Protein AF-A0A852S112-F1 (afdb_monomer)

Nearest PDB structures (foldseek):
  8h1i-assembly1_A  TM=7.915E-01  e=2.381E-06  Staphylococcus phage GRCS
  5xfs-assembly1_B  TM=8.251E-01  e=2.420E-01  Mycobacterium tuberculosis H37Rv
  2f1m-assembly2_C  TM=6.845E-01  e=1.937E+00  Escherichia coli
  2f1m-assembly1_B  TM=4.920E-01  e=1.528E+00  Escherichia coli
  6lg2-assembly1_A  TM=3.348E-01  e=7.600E+00  Corynebacterium glutamicum ATCC 13032

Secondary structure (DSSP, 8-state):
--------HHHHHHHHHHHHHHHHHHHHHHHHHHHHHHHGGGT--SHHHHHHHHHIIIIIHHHHHHHHHHHHHHHHHHHHHHHHHHHHHHTSS-------------------------------------S---HHHHHHHHHHHHHTTS---SSSSSSB-HHHHHHHHIIIII-PPPPP--SSSSTTHHHHTTTTSSHHHHEEEEETTSS---TT-EEEE--TTT-EEEEEEEEETTEEEEEESS-STT--TTS-BPPPEEEEEETTT---EEEEEEEPPP-

Solvent-accessible surface area (backbone atoms only — not comparable to full-atom values): 16433 Å² total; per-residue (Å²): 133,88,76,81,90,70,83,60,38,68,63,35,34,52,50,10,52,53,31,34,53,52,19,52,52,47,50,53,51,51,52,51,51,51,52,54,60,57,59,42,63,84,80,43,82,59,67,69,49,51,52,54,50,47,45,41,67,73,50,50,48,55,52,53,49,49,56,25,53,50,38,29,9,50,8,46,32,31,37,50,57,19,51,52,55,50,54,62,69,65,58,80,75,75,85,90,81,90,83,83,85,88,83,92,81,90,83,87,89,89,88,83,90,85,90,88,80,86,90,89,86,85,88,87,88,88,81,88,85,89,73,88,75,45,73,58,41,53,45,37,47,51,50,46,67,71,41,54,73,33,78,46,55,66,82,43,41,69,32,11,34,22,54,21,55,52,52,44,44,34,43,77,67,68,67,44,77,86,65,46,36,83,86,64,68,22,41,30,22,56,67,74,39,24,92,76,30,59,38,59,80,49,29,47,81,41,51,62,85,77,62,82,85,48,54,48,18,34,42,29,24,54,56,73,86,33,31,37,37,30,38,23,62,40,68,55,99,63,28,37,28,23,43,30,20,43,83,51,95,74,52,43,102,83,45,66,42,40,46,26,40,78,45,78,46,48,68,88,73,72,75,51,58,56,25,34,39,32,65,52,82,80,129

Radius of gyration: 24.62 Å; Cα contacts (8 Å, |Δi|>4): 398; chains: 1; bounding box: 61×61×65 Å

Sequence (283 aa):
MNQFVGMDPAIVQQIGTRLKQRAAHLREITAAVESAVHSLQGNWDGQDATDFQAWWTHQHRPALTAVTEQIEGLGQSALNNAQEQLAVSGGAGAGPGAGAAPGHGGVTPVATGGPGAAPQGPGGGGAPSGAPQTDLDRKTAAFAATWNGKYLDYDKAYGNQCYDVFSQYNHDVVGGPGIHAATTGGAKDIYNDYGTNGAAAHYQRIAAGDGPPRVGDVVVWGNGTYGHVGVVTAVTDGGFTALEQNTDGRASSTSTGAVTHQVTHTYGEQRGILGYLRPKSTV

Organism: NCBI:txid349522

InterPro domains:
  IPR007921 CHAP domain [PF05257] (156-246)
  IPR007921 CHAP domain [PS50911] (137-278)
  IPR010310 Type VII secretion system ESAT-6-like [PF06013] (7-83)
  IPR036689 ESAT-6-like superfamily [SSF140453] (7-86)
  IPR038765 Papain-like cysteine peptidase superfamily [SSF54001] (157-255)

Structure (mmCIF, N/CA/C/O backbone):
data_AF-A0A852S112-F1
#
_entry.id   AF-A0A852S112-F1
#
loop_
_atom_site.group_PDB
_atom_site.id
_atom_site.type_symbol
_atom_site.label_atom_id
_atom_site.label_alt_id
_atom_site.label_comp_id
_atom_site.label_asym_id
_atom_site.label_entity_id
_atom_site.label_seq_id
_atom_site.pdbx_PDB_ins_code
_atom_site.Cartn_x
_atom_site.Cartn_y
_atom_site.Cartn_z
_atom_site.occupancy
_atom_site.B_iso_or_equiv
_atom_site.auth_seq_id
_atom_site.auth_comp_id
_atom_site.auth_asym_id
_atom_site.auth_atom_id
_atom_site.pdbx_PDB_model_num
ATOM 1 N N . MET A 1 1 ? 16.245 23.055 -31.392 1.00 38.12 1 MET A N 1
ATOM 2 C CA . MET A 1 1 ? 16.835 22.910 -30.045 1.00 38.12 1 MET A CA 1
ATOM 3 C C . MET A 1 1 ? 15.832 22.132 -29.216 1.00 38.12 1 MET A C 1
ATOM 5 O O . MET A 1 1 ? 14.798 22.688 -28.874 1.00 38.12 1 MET A O 1
ATOM 9 N N . ASN A 1 2 ? 16.060 20.830 -29.029 1.00 39.28 2 ASN A N 1
ATOM 10 C CA . ASN A 1 2 ? 15.138 19.960 -28.300 1.00 39.28 2 ASN A CA 1
ATOM 11 C C . ASN A 1 2 ? 15.192 20.301 -26.810 1.00 39.28 2 ASN A C 1
ATOM 13 O O . ASN A 1 2 ? 16.183 20.021 -26.141 1.00 39.28 2 ASN A O 1
ATOM 17 N N . GLN A 1 3 ? 14.126 20.921 -26.316 1.00 37.88 3 GLN A N 1
ATOM 18 C CA . GLN A 1 3 ? 13.875 21.095 -24.895 1.00 37.88 3 GLN A CA 1
ATOM 19 C C . GLN A 1 3 ? 13.545 19.705 -24.332 1.00 37.88 3 GLN A C 1
ATOM 21 O O . GLN A 1 3 ? 12.523 19.122 -24.692 1.00 37.88 3 GLN A O 1
ATOM 26 N N . PHE A 1 4 ? 14.436 19.127 -23.526 1.00 41.12 4 PHE A N 1
ATOM 27 C CA . PHE A 1 4 ? 14.110 17.914 -22.780 1.00 41.12 4 PHE A CA 1
ATOM 28 C C . PHE A 1 4 ? 12.952 18.247 -21.830 1.00 41.12 4 PHE A C 1
ATOM 30 O O . PHE A 1 4 ? 13.097 19.071 -20.930 1.00 41.12 4 PHE A O 1
ATOM 37 N N . VAL A 1 5 ? 11.785 17.652 -22.080 1.00 51.88 5 VAL A N 1
ATOM 38 C CA . VAL A 1 5 ? 10.621 17.729 -21.194 1.00 51.88 5 VAL A CA 1
ATOM 39 C C . VAL A 1 5 ? 10.892 16.772 -20.034 1.00 51.88 5 VAL A C 1
ATOM 41 O O . VAL A 1 5 ? 10.714 15.565 -20.165 1.00 51.88 5 VAL A O 1
ATOM 44 N N . GLY A 1 6 ? 11.396 17.315 -18.930 1.00 61.84 6 GLY A N 1
ATOM 45 C CA . GLY A 1 6 ? 11.654 16.611 -17.675 1.00 61.84 6 GLY A CA 1
ATOM 46 C C . GLY A 1 6 ? 11.266 17.489 -16.485 1.00 61.84 6 GLY A C 1
ATOM 47 O O . GLY A 1 6 ? 11.062 18.694 -16.633 1.00 61.84 6 GLY A O 1
ATOM 48 N N . MET A 1 7 ? 11.125 16.881 -15.310 1.00 67.06 7 MET A N 1
ATOM 49 C CA . MET A 1 7 ? 10.876 17.597 -14.057 1.00 67.06 7 MET A CA 1
ATOM 50 C C . MET A 1 7 ? 12.185 18.237 -13.574 1.00 67.06 7 MET A C 1
ATOM 52 O O . MET A 1 7 ? 13.247 17.655 -13.752 1.00 67.06 7 MET A O 1
ATOM 56 N N . ASP A 1 8 ? 12.128 19.430 -12.974 1.00 76.25 8 ASP A N 1
ATOM 57 C CA . ASP A 1 8 ? 13.288 20.032 -12.302 1.00 76.25 8 ASP A CA 1
ATOM 58 C C . ASP A 1 8 ? 13.414 19.425 -10.891 1.00 76.25 8 ASP A C 1
ATOM 60 O O . ASP A 1 8 ? 12.582 19.735 -10.024 1.00 76.25 8 ASP A O 1
ATOM 64 N N . PRO A 1 9 ? 14.417 18.564 -10.626 1.00 72.50 9 PRO A N 1
ATOM 65 C CA . PRO A 1 9 ? 14.494 17.851 -9.357 1.00 72.50 9 PRO A CA 1
ATOM 66 C C . PRO A 1 9 ? 14.722 18.791 -8.172 1.00 72.50 9 PRO A C 1
ATOM 68 O O . PRO A 1 9 ? 14.207 18.541 -7.085 1.00 72.50 9 PRO A O 1
ATOM 71 N N . ALA A 1 10 ? 15.435 19.904 -8.369 1.00 74.62 10 ALA A N 1
ATOM 72 C CA . ALA A 1 10 ? 15.708 20.858 -7.301 1.00 74.62 10 ALA A CA 1
ATOM 73 C C . ALA A 1 10 ? 14.431 21.609 -6.893 1.00 74.62 10 ALA A C 1
ATOM 75 O O . ALA A 1 10 ? 14.134 21.738 -5.700 1.00 74.62 10 ALA A O 1
ATOM 76 N N . ILE A 1 11 ? 13.636 22.051 -7.874 1.00 76.75 11 ILE A N 1
ATOM 77 C CA . ILE A 1 11 ? 12.345 22.705 -7.614 1.00 76.75 11 ILE A CA 1
ATOM 78 C C . ILE A 1 11 ? 11.386 21.736 -6.915 1.00 76.75 11 ILE A C 1
ATOM 80 O O . ILE A 1 11 ? 10.735 22.109 -5.934 1.00 76.75 11 ILE A O 1
ATOM 84 N N . VAL A 1 12 ? 11.30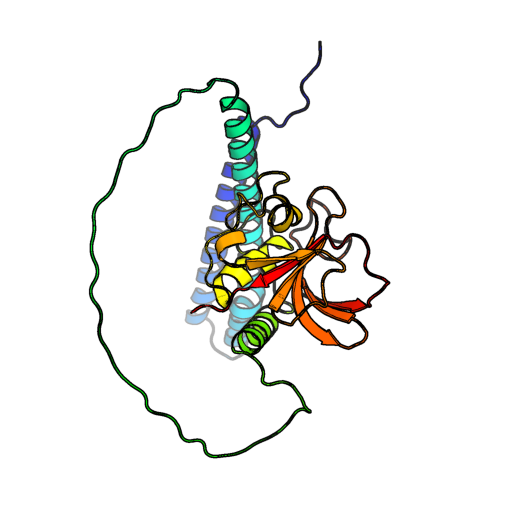7 20.488 -7.378 1.00 70.50 12 VAL A N 1
ATOM 85 C CA . VAL A 1 12 ? 10.395 19.498 -6.790 1.00 70.50 12 VAL A CA 1
ATOM 86 C C . VAL A 1 12 ? 10.838 19.073 -5.392 1.00 70.50 12 VAL A C 1
ATOM 88 O O . VAL A 1 12 ? 9.995 18.995 -4.495 1.00 70.50 12 VAL A O 1
ATOM 91 N N . GLN A 1 13 ? 12.142 18.950 -5.137 1.00 78.38 13 GLN A N 1
ATOM 92 C CA . GLN A 1 13 ? 12.662 18.711 -3.791 1.00 78.38 13 GLN A CA 1
ATOM 93 C C . GLN A 1 13 ? 12.300 19.858 -2.825 1.00 78.38 13 GLN A C 1
ATOM 95 O O . GLN A 1 13 ? 11.907 19.632 -1.673 1.00 78.38 13 GLN A O 1
ATOM 100 N N . GLN A 1 14 ? 12.365 21.109 -3.296 1.00 84.00 14 GLN A N 1
ATOM 101 C CA . GLN A 1 14 ? 11.963 22.275 -2.507 1.00 84.00 14 GLN A CA 1
ATOM 102 C C . GLN A 1 14 ? 10.451 22.293 -2.227 1.00 84.00 14 GLN A C 1
ATOM 104 O O . GLN A 1 14 ? 10.023 22.654 -1.127 1.00 84.00 14 GLN A O 1
ATOM 109 N N . ILE A 1 15 ? 9.619 21.921 -3.204 1.00 81.88 15 ILE A N 1
ATOM 110 C CA . ILE A 1 15 ? 8.167 21.782 -3.012 1.00 81.88 15 ILE A CA 1
ATOM 111 C C . ILE A 1 15 ? 7.872 20.690 -1.980 1.00 81.88 15 ILE A C 1
ATOM 113 O O . ILE A 1 15 ? 7.142 20.963 -1.026 1.00 81.88 15 ILE A O 1
ATOM 117 N N . GLY A 1 16 ? 8.495 19.514 -2.106 1.00 77.12 16 GLY A N 1
ATOM 118 C CA . GLY A 1 16 ? 8.338 18.411 -1.158 1.00 77.12 16 GLY A CA 1
ATOM 119 C C . GLY A 1 16 ? 8.688 18.815 0.274 1.00 77.12 16 GLY A C 1
ATOM 120 O O . GLY A 1 16 ? 7.899 18.617 1.197 1.00 77.12 16 GLY A O 1
ATOM 121 N N . THR A 1 17 ? 9.810 19.516 0.453 1.00 86.62 17 THR A N 1
ATOM 122 C CA . THR A 1 17 ? 10.223 20.043 1.765 1.00 86.62 17 THR A CA 1
ATOM 123 C C . THR A 1 17 ? 9.193 21.016 2.351 1.00 86.62 17 THR A C 1
ATOM 125 O O . THR A 1 17 ? 8.842 20.914 3.527 1.00 86.62 17 THR A O 1
ATOM 128 N N . ARG A 1 18 ? 8.653 21.938 1.540 1.00 93.06 18 ARG A N 1
ATOM 129 C CA . ARG A 1 18 ? 7.622 22.894 1.990 1.00 93.06 18 ARG A CA 1
ATOM 130 C C . ARG A 1 18 ? 6.315 22.207 2.382 1.00 93.06 18 ARG A C 1
ATOM 132 O O . ARG A 1 18 ? 5.661 22.650 3.323 1.00 93.06 18 ARG A O 1
ATOM 139 N N . LEU A 1 19 ? 5.927 21.142 1.685 1.00 77.38 19 LEU A N 1
ATOM 140 C CA . LEU A 1 19 ? 4.744 20.352 2.036 1.00 77.38 19 LEU A CA 1
ATOM 141 C C . LEU A 1 19 ? 4.931 19.649 3.384 1.00 77.38 19 LEU A C 1
ATOM 143 O O . LEU A 1 19 ? 4.072 19.783 4.255 1.00 77.38 19 LEU A O 1
ATOM 147 N N . LYS A 1 20 ? 6.091 19.022 3.621 1.00 83.25 20 LYS A N 1
ATOM 148 C CA . LYS A 1 20 ? 6.406 18.410 4.926 1.00 83.25 20 LYS A CA 1
ATOM 149 C C . LYS A 1 20 ? 6.422 19.434 6.066 1.00 83.25 20 LYS A C 1
ATOM 151 O O . LYS A 1 20 ? 5.916 19.150 7.148 1.00 83.25 20 LYS A O 1
ATOM 156 N N . GLN A 1 21 ? 6.926 20.646 5.823 1.00 92.56 21 GLN A N 1
ATOM 157 C CA . GLN A 1 21 ? 6.869 21.746 6.799 1.00 92.56 21 GLN A CA 1
ATOM 158 C C . GLN A 1 21 ? 5.426 22.162 7.124 1.00 92.56 21 GLN A C 1
ATOM 160 O O . GLN A 1 21 ? 5.092 22.381 8.286 1.00 92.56 21 GLN A O 1
ATOM 165 N N . ARG A 1 22 ? 4.541 22.230 6.121 1.00 93.81 22 ARG A N 1
ATOM 166 C CA . ARG A 1 22 ? 3.114 22.524 6.343 1.00 93.81 22 ARG A CA 1
ATOM 167 C C . ARG A 1 22 ? 2.411 21.410 7.115 1.00 93.81 22 ARG A C 1
ATOM 169 O O . ARG A 1 22 ? 1.618 21.719 7.997 1.00 93.81 22 ARG A O 1
ATOM 176 N N . ALA A 1 23 ? 2.726 20.146 6.832 1.00 80.62 23 ALA A N 1
ATOM 177 C CA . ALA A 1 23 ? 2.223 19.019 7.614 1.00 80.62 23 ALA A CA 1
ATOM 178 C C . ALA A 1 23 ? 2.674 19.109 9.082 1.00 80.62 23 ALA A C 1
ATOM 180 O O . ALA A 1 23 ? 1.859 18.948 9.985 1.00 80.62 23 ALA A O 1
ATOM 181 N N . ALA A 1 24 ? 3.939 19.455 9.342 1.00 86.44 24 ALA A N 1
ATOM 182 C CA . ALA A 1 24 ? 4.417 19.679 10.707 1.00 86.44 24 ALA A CA 1
ATOM 183 C C . ALA A 1 24 ? 3.618 20.780 11.431 1.00 86.44 24 ALA A C 1
ATOM 185 O O . ALA A 1 24 ? 3.158 20.556 12.548 1.00 86.44 24 AL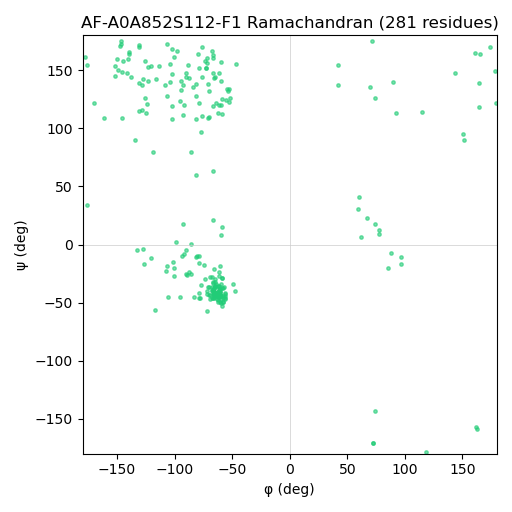A A O 1
ATOM 186 N N . HIS A 1 25 ? 3.348 21.904 10.763 1.00 95.44 25 HIS A N 1
ATOM 187 C CA . HIS A 1 25 ? 2.519 22.975 11.324 1.00 95.44 25 HIS A CA 1
ATOM 188 C C . HIS A 1 25 ? 1.070 22.527 11.611 1.00 95.44 25 HIS A C 1
ATOM 190 O O . HIS A 1 25 ? 0.485 22.918 12.617 1.00 95.44 25 HIS A O 1
ATOM 196 N N . LEU A 1 26 ? 0.482 21.654 10.785 1.00 90.38 26 LEU A N 1
ATOM 197 C CA . LEU A 1 26 ? -0.840 21.077 11.069 1.00 90.38 26 LEU A CA 1
ATOM 198 C C . LEU A 1 26 ? -0.837 20.156 12.299 1.00 90.38 26 LEU A C 1
ATOM 200 O O . LEU A 1 26 ? -1.825 20.139 13.039 1.00 90.38 26 LEU A O 1
ATOM 204 N N . ARG A 1 27 ? 0.266 19.444 12.577 1.00 92.25 27 ARG A N 1
ATOM 205 C CA . ARG A 1 27 ? 0.408 18.688 13.838 1.00 92.25 27 ARG A CA 1
ATOM 206 C C . ARG A 1 27 ? 0.428 19.615 15.042 1.00 92.25 27 ARG A C 1
ATOM 208 O O . ARG A 1 27 ? -0.237 19.323 16.031 1.00 92.25 27 ARG A O 1
ATOM 215 N N . GLU A 1 28 ? 1.150 20.728 14.947 1.00 94.56 28 GLU A N 1
ATOM 216 C CA . GLU A 1 28 ? 1.199 21.739 16.009 1.00 94.56 28 GLU A CA 1
ATOM 217 C C . GLU A 1 28 ? -0.192 22.327 16.276 1.00 94.56 28 GLU A C 1
ATOM 219 O O . GLU A 1 28 ? -0.614 22.401 17.429 1.00 94.56 28 GLU A O 1
ATOM 224 N N . ILE A 1 29 ? -0.949 22.650 15.222 1.00 97.50 29 ILE A N 1
ATOM 225 C CA . ILE A 1 29 ? -2.343 23.105 15.345 1.00 97.50 29 ILE A CA 1
ATOM 226 C C . ILE A 1 29 ? -3.216 22.026 15.996 1.00 97.50 29 ILE A C 1
ATOM 228 O O . ILE A 1 29 ? -3.984 22.330 16.907 1.00 97.50 29 ILE A O 1
ATOM 232 N N . THR A 1 30 ? -3.088 20.766 15.573 1.00 94.31 30 THR A N 1
ATOM 233 C CA . THR A 1 30 ? -3.859 19.648 16.144 1.00 94.31 30 THR A CA 1
ATOM 234 C C . THR A 1 30 ? -3.579 19.494 17.641 1.00 94.31 30 THR A C 1
ATOM 236 O O . THR A 1 30 ? -4.517 19.384 18.427 1.00 94.31 30 THR A O 1
ATOM 239 N N . ALA A 1 31 ? -2.309 19.569 18.049 1.00 93.69 31 ALA A N 1
ATOM 240 C CA . ALA A 1 31 ? -1.906 19.511 19.453 1.00 93.69 31 ALA A CA 1
ATOM 241 C C . ALA A 1 31 ? -2.403 20.725 20.260 1.00 93.69 31 ALA A C 1
ATOM 243 O O . ALA A 1 31 ? -2.812 20.582 21.413 1.00 93.69 31 ALA A O 1
ATOM 244 N N . ALA A 1 32 ? -2.414 21.920 19.662 1.00 97.12 32 ALA A N 1
ATOM 245 C CA . ALA A 1 32 ? -2.947 23.120 20.301 1.00 97.12 32 ALA A CA 1
ATOM 246 C C . ALA A 1 32 ? -4.460 23.010 20.553 1.00 97.12 32 ALA A C 1
ATOM 248 O O . ALA A 1 32 ? -4.925 23.343 21.644 1.00 97.12 32 ALA A O 1
ATOM 249 N N . VAL A 1 33 ? -5.221 22.497 19.581 1.00 95.38 33 VAL A N 1
ATOM 250 C CA . VAL A 1 33 ? -6.659 22.239 19.753 1.00 95.38 33 VAL A CA 1
ATOM 251 C C . VAL A 1 33 ? -6.889 21.156 20.804 1.00 95.38 33 VAL A C 1
ATOM 253 O O . VAL A 1 33 ? -7.745 21.330 21.666 1.00 95.38 33 VAL A O 1
ATOM 256 N N . GLU A 1 34 ? -6.095 20.083 20.798 1.00 94.50 34 GLU A N 1
ATOM 257 C CA . GLU A 1 34 ? -6.178 19.037 21.819 1.00 94.50 34 GLU A CA 1
ATOM 258 C C . GLU A 1 34 ? -5.966 19.608 23.225 1.00 94.50 34 GLU A C 1
ATOM 260 O O . GLU A 1 34 ? -6.763 19.336 24.119 1.00 94.50 34 GLU A O 1
ATOM 265 N N . SER A 1 35 ? -4.953 20.454 23.418 1.00 94.38 35 SER A N 1
ATOM 266 C CA . SER A 1 35 ? -4.708 21.140 24.692 1.00 94.38 35 SER A CA 1
ATOM 267 C C . SER A 1 35 ? -5.884 22.034 25.104 1.00 94.38 35 SER A C 1
ATOM 269 O O . SER A 1 35 ? -6.328 21.991 26.253 1.00 94.38 35 SER A O 1
ATOM 271 N N . ALA A 1 36 ? -6.454 22.792 24.160 1.00 94.19 36 ALA A N 1
ATOM 272 C CA . ALA A 1 36 ? -7.622 23.628 24.422 1.00 94.19 36 ALA A CA 1
ATOM 273 C C . ALA A 1 36 ? -8.841 22.793 24.857 1.00 94.19 36 ALA A C 1
ATOM 275 O O . ALA A 1 36 ? -9.482 23.135 25.851 1.00 94.19 36 ALA A O 1
ATOM 276 N N . VAL A 1 37 ? -9.121 21.673 24.178 1.00 92.50 37 VAL A N 1
ATOM 277 C CA . VAL A 1 37 ? -10.219 20.753 24.531 1.00 92.50 37 VAL A CA 1
ATOM 278 C C . VAL A 1 37 ? -10.008 20.161 25.926 1.00 92.50 37 VAL A C 1
ATOM 280 O O . VAL A 1 37 ? -10.942 20.150 26.724 1.00 92.50 37 VAL A O 1
ATOM 283 N N . HIS A 1 38 ? -8.786 19.737 26.261 1.00 88.75 38 HIS A N 1
ATOM 284 C CA . HIS A 1 38 ? -8.472 19.229 27.600 1.00 88.75 38 HIS A CA 1
ATOM 285 C C . HIS A 1 38 ? -8.614 20.307 28.685 1.00 88.75 38 HIS A C 1
ATOM 287 O O . HIS A 1 38 ? -9.101 20.012 29.773 1.00 88.75 38 HIS A O 1
ATOM 293 N N . SER A 1 39 ? -8.258 21.565 28.401 1.00 90.19 39 SER A N 1
ATOM 294 C CA . SER A 1 39 ? -8.375 22.663 29.375 1.00 90.19 39 SER A CA 1
ATOM 295 C C . SER A 1 39 ? -9.816 22.933 29.841 1.00 90.19 39 SER A C 1
ATOM 297 O O . SER A 1 39 ? -10.028 23.446 30.944 1.00 90.19 39 SER A O 1
ATOM 299 N N . LEU A 1 40 ? -10.816 22.546 29.037 1.00 86.75 40 LEU A N 1
ATOM 300 C CA . LEU A 1 40 ? -12.231 22.689 29.387 1.00 86.75 40 LEU A CA 1
ATOM 301 C C . LEU A 1 40 ? -12.639 21.777 30.551 1.00 86.75 40 LEU A C 1
ATOM 303 O O . LEU A 1 40 ? -13.505 22.169 31.326 1.00 86.75 40 LEU A O 1
ATOM 307 N N . GLN A 1 41 ? -11.974 20.629 30.741 1.00 76.62 41 GLN A N 1
ATOM 308 C CA . GLN A 1 41 ? -12.268 19.688 31.834 1.00 76.62 41 GLN A CA 1
ATOM 309 C C . GLN A 1 41 ? -12.140 20.314 33.227 1.00 76.62 41 GLN A C 1
ATOM 311 O O . GLN A 1 41 ? -12.815 19.887 34.152 1.00 76.62 41 GLN A O 1
ATOM 316 N N . GLY A 1 42 ? -11.283 21.326 33.398 1.00 80.31 42 GLY A N 1
ATOM 317 C CA . GLY A 1 42 ? -11.113 21.992 34.694 1.00 80.31 42 GLY A CA 1
ATOM 318 C C . GLY A 1 42 ? -12.214 22.998 35.036 1.00 80.31 42 GLY A C 1
ATOM 319 O O . GLY A 1 42 ? -12.230 23.513 36.149 1.00 80.31 42 GLY A O 1
ATOM 320 N N . ASN A 1 43 ? -13.090 23.320 34.080 1.00 88.25 43 ASN A N 1
ATOM 321 C CA . ASN A 1 43 ? -14.070 24.403 34.195 1.00 88.25 43 ASN A CA 1
ATOM 322 C C . ASN A 1 43 ? -15.487 23.990 33.762 1.00 88.25 43 ASN A C 1
ATOM 324 O O . ASN A 1 43 ? -16.408 24.804 33.851 1.00 88.25 43 ASN A O 1
ATOM 328 N N . TRP A 1 44 ? -15.663 22.766 33.258 1.00 85.56 44 TRP A N 1
ATOM 329 C CA . TRP A 1 44 ? -16.925 22.278 32.724 1.00 85.56 44 TRP A CA 1
ATOM 330 C C . TRP A 1 44 ? -17.102 20.787 33.012 1.00 85.56 44 TRP A C 1
ATOM 332 O O . TRP A 1 44 ? -16.444 19.938 32.411 1.00 85.56 44 TRP A O 1
ATOM 342 N N . ASP A 1 45 ? -18.034 20.496 33.918 1.00 90.50 45 ASP A N 1
ATOM 343 C CA . ASP A 1 45 ? -18.407 19.144 34.326 1.00 90.50 45 ASP A CA 1
ATOM 344 C C . ASP A 1 45 ? -19.747 18.717 33.708 1.00 90.50 45 ASP A C 1
ATOM 346 O O . ASP A 1 45 ? -20.613 19.544 33.410 1.00 90.50 45 ASP A O 1
ATOM 350 N N . GLY A 1 46 ? -19.951 17.403 33.579 1.00 86.94 46 GLY A N 1
ATOM 351 C CA . GLY A 1 46 ? -21.225 16.798 33.177 1.00 86.94 46 GLY A CA 1
ATOM 352 C C . GLY A 1 46 ? -21.166 15.995 31.875 1.00 86.94 46 GLY A C 1
ATOM 353 O O . GLY A 1 46 ? -20.111 15.832 31.256 1.00 86.94 46 GLY A O 1
ATOM 354 N N . GLN A 1 47 ? -22.323 15.461 31.469 1.00 84.00 47 GLN A N 1
ATOM 355 C CA . GLN A 1 47 ? -22.443 14.611 30.280 1.00 84.00 47 GLN A CA 1
ATOM 356 C C . GLN A 1 47 ? -22.049 15.365 29.005 1.00 84.00 47 GLN A C 1
ATOM 358 O O . GLN A 1 47 ? -21.259 14.852 28.223 1.00 84.00 47 GLN A O 1
ATOM 363 N N . ASP A 1 48 ? -22.499 16.611 28.849 1.00 82.06 48 ASP A N 1
ATOM 364 C CA . ASP A 1 48 ? -22.187 17.423 27.667 1.00 82.06 48 ASP A CA 1
ATOM 365 C C . ASP A 1 48 ? -20.675 17.663 27.508 1.00 82.06 48 ASP A C 1
ATOM 367 O O . ASP A 1 48 ? -20.144 17.608 26.399 1.00 82.06 48 ASP A O 1
ATOM 371 N N . ALA A 1 49 ? -19.958 17.871 28.619 1.00 83.88 49 ALA A N 1
ATOM 372 C CA . ALA A 1 49 ? -18.502 18.014 28.616 1.00 83.88 49 ALA A CA 1
ATOM 373 C C . ALA A 1 49 ? -17.804 16.714 28.179 1.00 83.88 49 ALA A C 1
ATOM 375 O O . ALA A 1 49 ? -16.787 16.753 27.483 1.00 83.88 49 ALA A O 1
ATOM 376 N N . THR A 1 50 ? -18.365 15.565 28.568 1.00 83.62 50 THR A N 1
ATOM 377 C CA . THR A 1 50 ? -17.887 14.232 28.171 1.00 83.62 50 THR A CA 1
ATOM 378 C C . THR A 1 50 ? -18.136 13.984 26.683 1.00 83.62 50 THR A C 1
ATOM 380 O O . THR A 1 50 ? -17.221 13.582 25.962 1.00 83.62 50 THR A O 1
ATOM 383 N N . ASP A 1 51 ? -19.341 14.284 26.199 1.00 78.12 51 ASP A N 1
ATOM 384 C CA . ASP A 1 51 ? -19.728 14.114 24.796 1.00 78.12 51 ASP A CA 1
ATOM 385 C C . ASP A 1 51 ? -18.886 15.007 23.877 1.00 78.12 51 ASP A C 1
ATOM 387 O O . ASP A 1 51 ? -18.382 14.551 22.849 1.00 78.12 51 ASP A O 1
ATOM 391 N N . PHE A 1 52 ? -18.638 16.255 24.281 1.00 82.81 52 PHE A N 1
ATOM 392 C CA . PHE A 1 52 ? -17.793 17.184 23.533 1.00 82.81 52 PHE A CA 1
ATOM 393 C C . PHE A 1 52 ? -16.354 16.665 23.362 1.00 82.81 52 PHE A C 1
ATOM 395 O O . PHE A 1 52 ? -15.783 16.721 22.269 1.00 82.81 52 PHE A O 1
ATOM 402 N N . GLN A 1 53 ? -15.762 16.106 24.420 1.00 84.81 53 GLN A N 1
ATOM 403 C CA . GLN A 1 53 ? -14.434 15.486 24.340 1.00 84.81 53 GLN A CA 1
ATOM 404 C C . GLN A 1 53 ? -14.434 14.220 23.485 1.00 84.81 53 GLN A C 1
ATOM 406 O O . GLN A 1 53 ? -13.465 13.962 22.763 1.00 84.81 53 GLN A O 1
ATOM 411 N N . ALA A 1 54 ? -15.511 13.436 23.545 1.00 78.81 54 ALA A N 1
ATOM 412 C CA . ALA A 1 54 ? -15.678 12.265 22.701 1.00 78.81 54 ALA A CA 1
ATOM 413 C C . ALA A 1 54 ? -15.728 12.663 21.216 1.00 78.81 54 ALA A C 1
ATOM 415 O O . ALA A 1 54 ? -15.063 12.024 20.400 1.00 78.81 54 ALA A O 1
ATOM 416 N N . TRP A 1 55 ? -16.416 13.753 20.854 1.00 81.94 55 TRP A N 1
ATOM 417 C CA . TRP A 1 55 ? -16.413 14.278 19.480 1.00 81.94 55 TRP A CA 1
ATOM 418 C C . TRP A 1 55 ? -15.011 14.685 19.025 1.00 81.94 55 TRP A C 1
ATOM 420 O O . TRP A 1 55 ? -14.580 14.320 17.929 1.00 81.94 55 TRP A O 1
ATOM 430 N N . TRP A 1 56 ? -14.249 15.384 19.871 1.00 87.31 56 TRP A N 1
ATOM 431 C CA . TRP A 1 56 ? -12.854 15.695 19.556 1.00 87.31 56 TRP A CA 1
ATOM 432 C C . TRP A 1 56 ? -12.027 14.422 19.327 1.00 87.31 56 TRP A C 1
ATOM 434 O O . TRP A 1 56 ? -11.398 14.273 18.279 1.00 87.31 56 TRP A O 1
ATOM 444 N N . THR A 1 57 ? -12.074 13.491 20.278 1.00 84.44 57 THR A N 1
ATOM 445 C CA . THR A 1 57 ? -11.237 12.284 20.300 1.00 84.44 57 THR A CA 1
ATOM 446 C C . THR A 1 57 ? -11.558 11.329 19.153 1.00 84.44 57 THR A C 1
ATOM 448 O O . THR A 1 57 ? -10.646 10.778 18.539 1.00 84.44 57 THR A O 1
ATOM 451 N N . HIS A 1 58 ? -12.842 11.135 18.845 1.00 73.12 58 HIS A N 1
ATOM 452 C CA . HIS A 1 58 ? -13.289 10.107 17.905 1.00 73.12 58 HIS A CA 1
ATOM 453 C C . HIS A 1 58 ? -13.604 10.630 16.503 1.00 73.12 58 HIS A C 1
ATOM 455 O O . HIS A 1 58 ? -13.593 9.839 15.563 1.00 73.12 58 HIS A O 1
ATOM 461 N N . GLN A 1 59 ? -13.863 11.930 16.332 1.00 71.88 59 GLN A N 1
ATOM 462 C CA . GLN A 1 59 ? -14.256 12.493 15.038 1.00 71.88 59 GLN A CA 1
ATOM 463 C C . GLN A 1 59 ? -13.245 13.513 14.513 1.00 71.88 59 GLN A C 1
ATOM 465 O O . GLN A 1 59 ? -12.727 13.357 13.407 1.00 71.88 59 GLN A O 1
ATOM 470 N N . HIS A 1 60 ? -12.944 14.561 15.281 1.00 81.38 60 HIS A N 1
ATOM 471 C CA . HIS A 1 60 ? -12.190 15.702 14.753 1.00 81.38 60 HIS A CA 1
ATOM 472 C C . HIS A 1 60 ? -10.675 15.493 14.746 1.00 81.38 60 HIS A C 1
ATOM 474 O O . HIS A 1 60 ? -10.033 15.770 13.729 1.00 81.38 60 HIS A O 1
ATOM 480 N N . ARG A 1 61 ? -10.096 14.969 15.833 1.00 86.12 61 ARG A N 1
ATOM 481 C CA . ARG A 1 61 ? -8.659 14.683 15.905 1.00 86.12 61 ARG A CA 1
ATOM 482 C C . ARG A 1 61 ? -8.229 13.682 14.824 1.00 86.12 61 ARG A C 1
ATOM 484 O O . ARG A 1 61 ? -7.307 14.021 14.085 1.00 86.12 61 ARG A O 1
ATOM 491 N N . PRO A 1 62 ? -8.893 12.520 14.640 1.00 67.38 62 PRO A N 1
ATOM 492 C CA . PRO A 1 62 ? -8.517 11.584 13.582 1.00 67.38 62 PRO A CA 1
ATOM 493 C C . PRO A 1 62 ? -8.591 12.200 12.181 1.00 67.38 62 PRO A C 1
ATOM 495 O O . PRO A 1 62 ? -7.714 11.947 11.361 1.00 67.38 62 PRO A O 1
ATOM 498 N N . ALA A 1 63 ? -9.584 13.056 11.908 1.00 70.75 63 ALA A N 1
ATOM 499 C CA . ALA A 1 63 ? -9.703 13.735 10.619 1.00 70.75 63 ALA A CA 1
ATOM 500 C C . ALA A 1 63 ? -8.541 14.714 10.356 1.00 70.75 63 ALA A C 1
ATOM 502 O O . ALA A 1 63 ? -7.990 14.735 9.256 1.00 70.75 63 ALA A O 1
ATOM 503 N N . LEU A 1 64 ? -8.130 15.499 11.360 1.00 75.81 64 LEU A N 1
ATOM 504 C CA . LEU A 1 64 ? -6.980 16.408 11.250 1.00 75.81 64 LEU A CA 1
ATOM 505 C C . LEU A 1 64 ? -5.653 15.653 11.123 1.00 75.81 64 LEU A C 1
ATOM 507 O O . LEU A 1 64 ? -4.795 16.038 10.323 1.00 75.81 64 LEU A O 1
ATOM 511 N N . THR A 1 65 ? -5.493 14.559 11.873 1.00 75.62 65 THR A N 1
ATOM 512 C CA . THR A 1 65 ? -4.339 13.663 11.748 1.00 75.62 65 THR A CA 1
ATOM 513 C C . THR A 1 65 ? -4.261 13.081 10.340 1.00 75.62 65 THR A C 1
ATOM 515 O O . THR A 1 65 ? -3.213 13.202 9.712 1.00 75.62 65 THR A O 1
ATOM 518 N N . ALA A 1 66 ? -5.375 12.581 9.798 1.00 66.00 66 ALA A N 1
ATOM 519 C CA . ALA A 1 66 ? -5.426 12.050 8.440 1.00 66.00 66 ALA A CA 1
ATOM 520 C C . ALA A 1 66 ? -5.006 13.101 7.399 1.00 66.00 66 ALA A C 1
ATOM 522 O O . ALA A 1 66 ? -4.112 12.845 6.602 1.00 66.00 66 ALA A O 1
ATOM 523 N N . VAL A 1 67 ? -5.563 14.319 7.431 1.00 71.25 67 VAL A N 1
ATOM 524 C CA . VAL A 1 67 ? -5.158 15.399 6.502 1.00 71.25 67 VAL A CA 1
ATOM 525 C C . VAL A 1 67 ? -3.663 15.721 6.618 1.00 71.25 67 VAL A C 1
ATOM 527 O O . VAL A 1 67 ? -2.994 16.001 5.622 1.00 71.25 67 VAL A O 1
ATOM 530 N N . THR A 1 68 ? -3.124 15.674 7.834 1.00 71.31 68 THR A N 1
ATOM 531 C CA . THR A 1 68 ? -1.708 15.946 8.081 1.00 71.31 68 THR A CA 1
ATOM 532 C C . THR A 1 68 ? -0.802 14.876 7.476 1.00 71.31 68 THR A C 1
ATOM 534 O O . THR A 1 68 ? 0.174 15.213 6.804 1.00 71.31 68 THR A O 1
ATOM 537 N N . GLU A 1 69 ? -1.142 13.603 7.677 1.00 67.00 69 GLU A N 1
ATOM 538 C CA . GLU A 1 69 ? -0.436 12.458 7.091 1.00 67.00 69 GLU A CA 1
ATOM 539 C C . GLU A 1 69 ? -0.481 12.511 5.559 1.00 67.00 69 GLU A C 1
ATOM 541 O O . GLU A 1 69 ? 0.546 12.347 4.906 1.00 67.00 69 GLU A O 1
ATOM 546 N N . GLN A 1 70 ? -1.626 12.885 4.983 1.00 61.03 70 GLN A N 1
ATOM 547 C CA . GLN A 1 70 ? -1.791 13.045 3.536 1.00 61.03 70 GLN A CA 1
ATOM 548 C C . GLN A 1 70 ? -0.876 14.130 2.939 1.00 61.03 70 GLN A C 1
ATOM 550 O O . GLN A 1 70 ? -0.264 13.928 1.888 1.00 61.03 70 GLN A O 1
ATOM 555 N N . ILE A 1 71 ? -0.753 15.289 3.596 1.00 64.19 71 ILE A N 1
ATOM 556 C CA . ILE A 1 71 ? 0.123 16.379 3.129 1.00 64.19 71 ILE A CA 1
ATOM 557 C C . ILE A 1 71 ? 1.599 16.013 3.313 1.00 64.19 71 ILE A C 1
ATOM 559 O O . ILE A 1 71 ? 2.431 16.359 2.468 1.00 64.19 71 ILE A O 1
ATOM 563 N N . GLU A 1 72 ? 1.939 15.308 4.394 1.00 70.31 72 GLU A N 1
ATOM 564 C CA . GLU A 1 72 ? 3.287 14.781 4.584 1.00 70.31 72 GLU A CA 1
ATOM 565 C C . GLU A 1 72 ? 3.653 13.784 3.485 1.00 70.31 72 GLU A C 1
ATOM 567 O O . GLU A 1 72 ? 4.744 13.897 2.920 1.00 70.31 72 GLU A O 1
ATOM 572 N N . GLY A 1 73 ? 2.741 12.869 3.151 1.00 61.78 73 GLY A N 1
ATOM 573 C CA . GLY A 1 73 ? 2.973 11.865 2.123 1.00 61.78 73 GLY A CA 1
ATOM 574 C C . GLY A 1 73 ? 3.113 12.460 0.723 1.00 61.78 73 GLY A C 1
ATOM 575 O O . GLY A 1 73 ? 4.010 12.083 -0.033 1.00 61.78 73 GLY A O 1
ATOM 576 N N . LEU A 1 74 ? 2.335 13.502 0.401 1.00 66.38 74 LEU A N 1
ATOM 577 C CA . LEU A 1 74 ? 2.540 14.288 -0.822 1.00 66.38 74 LEU A CA 1
ATOM 578 C C . LEU A 1 74 ? 3.934 14.938 -0.849 1.00 66.38 74 LEU A C 1
ATOM 580 O O . LEU A 1 74 ? 4.614 14.945 -1.878 1.00 66.38 74 LEU A O 1
ATOM 584 N N . GLY A 1 75 ? 4.379 15.467 0.293 1.00 66.88 75 GLY A N 1
ATOM 585 C CA . GLY A 1 75 ? 5.719 16.021 0.441 1.00 66.88 75 GLY A CA 1
ATOM 586 C C . GLY A 1 75 ? 6.819 14.978 0.240 1.00 66.88 75 GLY A C 1
ATOM 587 O O . GLY A 1 75 ? 7.795 15.256 -0.452 1.00 66.88 75 GLY A O 1
ATOM 588 N N . GLN A 1 76 ? 6.654 13.779 0.801 1.00 68.12 76 GLN A N 1
ATOM 589 C CA . GLN A 1 76 ? 7.604 12.674 0.658 1.00 68.12 76 GLN A CA 1
ATOM 590 C C . GLN A 1 76 ? 7.667 12.149 -0.781 1.00 68.12 76 GLN A C 1
ATOM 592 O O . GLN A 1 76 ? 8.758 11.965 -1.314 1.00 68.12 76 GLN A O 1
ATOM 597 N N . SER A 1 77 ? 6.519 11.999 -1.438 1.00 59.81 77 SER A N 1
ATOM 598 C CA . SER A 1 77 ? 6.425 11.610 -2.848 1.00 59.81 77 SER A CA 1
ATOM 599 C C . SER A 1 77 ? 7.197 12.562 -3.769 1.00 59.81 77 SER A C 1
ATOM 601 O O . SER A 1 77 ? 7.966 12.120 -4.624 1.00 59.81 77 SER A O 1
ATOM 603 N N . ALA A 1 78 ? 7.074 13.878 -3.567 1.00 62.53 78 ALA A N 1
ATOM 604 C CA . ALA A 1 78 ? 7.850 14.855 -4.330 1.00 62.53 78 ALA A CA 1
ATOM 605 C C . ALA A 1 78 ? 9.370 14.680 -4.126 1.00 62.53 78 ALA A C 1
ATOM 607 O O . ALA A 1 78 ? 10.138 14.769 -5.083 1.00 62.53 78 ALA A O 1
ATOM 608 N N . LEU A 1 79 ? 9.816 14.387 -2.899 1.00 67.19 79 LEU A N 1
ATOM 609 C CA . LEU A 1 79 ? 11.234 14.143 -2.609 1.00 67.19 79 LEU A CA 1
ATOM 610 C C . LEU A 1 79 ? 11.752 12.871 -3.296 1.00 67.19 79 LEU A C 1
ATOM 612 O O . LEU A 1 79 ? 12.827 12.914 -3.893 1.00 67.19 79 LEU A O 1
ATOM 616 N N . ASN A 1 80 ? 10.982 11.779 -3.260 1.00 62.53 80 ASN A N 1
ATOM 617 C CA . ASN A 1 80 ? 11.351 10.511 -3.900 1.00 62.53 80 ASN A CA 1
ATOM 618 C C . ASN A 1 80 ? 11.488 10.684 -5.422 1.00 62.53 80 ASN A C 1
ATOM 620 O O . ASN A 1 80 ? 12.539 10.375 -5.980 1.00 62.53 80 ASN A O 1
ATOM 624 N N . ASN A 1 81 ? 10.493 11.306 -6.071 1.00 62.81 81 ASN A N 1
ATOM 625 C CA . ASN A 1 81 ? 10.531 11.600 -7.511 1.00 62.81 81 ASN A CA 1
ATOM 626 C C . ASN A 1 81 ? 11.758 12.435 -7.910 1.00 62.81 81 ASN A C 1
ATOM 628 O O . ASN A 1 81 ? 12.393 12.184 -8.936 1.00 62.81 81 ASN A O 1
ATOM 632 N N . ALA A 1 82 ? 12.099 13.452 -7.109 1.00 66.25 82 ALA A N 1
ATOM 633 C CA . ALA A 1 82 ? 13.284 14.271 -7.350 1.00 66.25 82 ALA A CA 1
ATOM 634 C C . ALA A 1 82 ? 14.572 13.442 -7.241 1.00 66.25 82 ALA A C 1
ATOM 636 O O . ALA A 1 82 ? 15.457 13.551 -8.091 1.00 66.25 82 ALA A O 1
ATOM 637 N N . GLN A 1 83 ? 14.668 12.582 -6.228 1.00 65.88 83 GLN A N 1
ATOM 638 C CA . GLN A 1 83 ? 15.846 11.754 -5.995 1.00 65.88 83 GLN A CA 1
ATOM 639 C C . GLN A 1 83 ? 16.052 10.697 -7.090 1.00 65.88 83 GLN A C 1
ATOM 641 O O . GLN A 1 83 ? 17.182 10.487 -7.531 1.00 65.88 83 GLN A O 1
ATOM 646 N N . GLU A 1 84 ? 14.976 10.085 -7.580 1.00 67.38 84 GLU A N 1
ATOM 647 C CA . GLU A 1 84 ? 15.015 9.117 -8.681 1.00 67.38 84 GLU A CA 1
ATOM 648 C C . GLU A 1 84 ? 15.535 9.751 -9.979 1.00 67.38 84 GLU A C 1
ATOM 650 O O . GLU A 1 84 ? 16.429 9.204 -10.628 1.00 67.38 84 GLU A O 1
ATOM 655 N N . GLN A 1 85 ? 15.069 10.955 -10.331 1.00 57.81 85 GLN A N 1
ATOM 656 C CA . GLN A 1 85 ? 15.571 11.650 -11.523 1.00 57.81 85 GLN A CA 1
ATOM 657 C C . GLN A 1 85 ? 17.036 12.082 -11.402 1.00 57.81 85 GLN A C 1
ATOM 659 O O . GLN A 1 85 ? 17.769 12.054 -12.398 1.00 57.81 85 GLN A O 1
ATOM 664 N N . LEU A 1 86 ? 17.489 12.440 -10.196 1.00 66.56 86 LEU A N 1
ATOM 665 C CA . LEU A 1 86 ? 18.903 12.716 -9.934 1.00 66.56 86 LEU A CA 1
ATOM 666 C C . LEU A 1 86 ? 19.762 11.455 -10.101 1.00 66.56 86 LEU A C 1
ATOM 668 O O . LEU A 1 86 ? 20.834 11.532 -10.701 1.00 66.56 86 LEU A O 1
ATOM 672 N N . ALA A 1 87 ? 19.287 10.295 -9.639 1.00 62.16 87 ALA A N 1
ATOM 673 C CA . ALA A 1 87 ? 19.993 9.023 -9.793 1.00 62.16 87 ALA A CA 1
ATOM 674 C C . ALA A 1 87 ? 20.120 8.602 -11.269 1.00 62.16 87 ALA A C 1
ATOM 676 O O . ALA A 1 87 ? 21.201 8.206 -11.708 1.00 62.16 87 ALA A O 1
ATOM 677 N N . VAL A 1 88 ? 19.051 8.757 -12.059 1.00 59.78 88 VAL A N 1
ATOM 678 C CA . VAL A 1 88 ? 19.056 8.455 -13.502 1.00 59.78 88 VAL A CA 1
ATOM 679 C C . VAL A 1 88 ? 19.977 9.408 -14.272 1.00 59.78 88 VAL A C 1
ATOM 681 O O . VAL A 1 88 ? 20.736 8.973 -15.138 1.00 59.78 88 VAL A O 1
ATOM 684 N N . SER A 1 89 ? 19.969 10.699 -13.929 1.00 59.22 89 SER A N 1
ATOM 685 C CA . SER A 1 89 ? 20.813 11.706 -14.590 1.00 59.22 89 SER A CA 1
ATOM 686 C C . SER A 1 89 ? 22.293 11.595 -14.199 1.00 59.22 89 SER A C 1
ATOM 688 O O . SER A 1 89 ? 23.167 11.909 -15.003 1.00 59.22 89 SER A O 1
ATOM 690 N N . GLY A 1 90 ? 22.589 11.119 -12.984 1.00 50.72 90 GLY A N 1
ATOM 691 C CA . GLY A 1 90 ? 23.953 10.871 -12.505 1.00 50.72 90 GLY A CA 1
ATOM 692 C C . GLY A 1 90 ? 24.583 9.571 -13.022 1.00 50.72 90 GLY A C 1
ATOM 693 O O . GLY A 1 90 ? 25.800 9.418 -12.950 1.00 50.72 90 GLY A O 1
ATOM 694 N N . GLY A 1 91 ? 23.781 8.644 -13.560 1.00 40.66 91 GLY A N 1
ATOM 695 C CA . GLY A 1 91 ? 24.231 7.333 -14.046 1.00 40.66 91 GLY A CA 1
ATOM 696 C C . GLY A 1 91 ? 24.853 7.324 -15.449 1.00 40.66 91 GLY A C 1
ATOM 697 O O . GLY A 1 91 ? 25.462 6.330 -15.846 1.00 40.66 91 GLY A O 1
ATOM 698 N N . ALA A 1 92 ? 24.765 8.419 -16.208 1.00 36.97 92 ALA A N 1
ATOM 699 C CA . ALA A 1 92 ? 25.377 8.537 -17.533 1.00 36.97 92 ALA A CA 1
ATOM 700 C C . ALA A 1 92 ? 26.873 8.898 -17.431 1.00 36.97 92 ALA A C 1
ATOM 702 O O . ALA A 1 92 ? 27.307 9.949 -17.896 1.00 36.97 92 ALA A O 1
ATOM 703 N N . GLY A 1 93 ? 27.672 8.052 -16.775 1.00 36.50 93 GLY A N 1
ATOM 704 C CA . GLY A 1 93 ? 29.066 8.403 -16.509 1.00 36.50 93 GLY A CA 1
ATOM 705 C C . GLY A 1 93 ? 29.943 7.350 -15.845 1.00 36.50 93 GLY A C 1
ATOM 706 O O . GLY A 1 93 ? 30.816 7.736 -15.082 1.00 36.50 93 GLY A O 1
ATOM 707 N N . ALA A 1 94 ? 29.765 6.053 -16.109 1.00 30.78 94 ALA A N 1
ATOM 708 C CA . ALA A 1 94 ? 30.821 5.064 -15.853 1.00 30.78 94 ALA A CA 1
ATOM 709 C C . ALA A 1 94 ? 30.581 3.765 -16.639 1.00 30.78 94 ALA A C 1
ATOM 711 O O . ALA A 1 94 ? 29.675 2.993 -16.335 1.00 30.78 94 ALA A O 1
ATOM 712 N N . GLY A 1 95 ? 31.409 3.528 -17.659 1.00 29.06 95 GLY A N 1
ATOM 713 C CA . GLY A 1 95 ? 31.554 2.223 -18.308 1.00 29.06 95 GLY A CA 1
ATOM 714 C C . GLY A 1 95 ? 32.388 1.238 -17.466 1.00 29.06 95 GLY A C 1
ATOM 715 O O . GLY A 1 95 ? 32.985 1.636 -16.466 1.00 29.06 95 GLY A O 1
ATOM 716 N N . PRO A 1 96 ? 32.426 -0.049 -17.857 1.00 41.66 96 PRO A N 1
ATOM 717 C CA . PRO A 1 96 ? 32.567 -1.178 -16.940 1.00 41.66 96 PRO A CA 1
ATOM 718 C C . PRO A 1 96 ? 34.024 -1.579 -16.668 1.00 41.66 96 PRO A C 1
ATOM 720 O O . PRO A 1 96 ? 34.861 -1.587 -17.569 1.00 41.66 96 PRO A O 1
ATOM 723 N N . GLY A 1 97 ? 34.301 -1.999 -15.430 1.00 27.16 97 GLY A N 1
ATOM 724 C CA . GLY A 1 97 ? 35.570 -2.594 -15.009 1.00 27.16 97 GLY A CA 1
ATOM 725 C C . GLY A 1 97 ? 35.339 -3.917 -14.281 1.00 27.16 97 GLY A C 1
ATOM 726 O O . GLY A 1 97 ? 34.716 -3.953 -13.226 1.00 27.16 97 GLY A O 1
ATOM 727 N N . ALA A 1 98 ? 35.823 -5.000 -14.886 1.00 29.98 98 ALA A N 1
ATOM 728 C CA . ALA A 1 98 ? 35.805 -6.367 -14.382 1.00 29.98 98 ALA A CA 1
ATOM 729 C C . ALA A 1 98 ? 36.825 -6.613 -13.248 1.00 29.98 98 ALA A C 1
ATOM 731 O O . ALA A 1 98 ? 37.855 -5.947 -13.181 1.00 29.98 98 ALA A O 1
ATOM 732 N N . GLY A 1 99 ? 36.578 -7.648 -12.434 1.00 25.66 99 GLY A N 1
ATOM 733 C CA . GLY A 1 99 ? 37.553 -8.266 -11.518 1.00 25.66 99 GLY A CA 1
ATOM 734 C C . GLY A 1 99 ? 36.864 -8.889 -10.295 1.00 25.66 99 GLY A C 1
ATOM 735 O O . GLY A 1 99 ? 36.475 -8.171 -9.389 1.00 25.66 99 GLY A O 1
ATOM 736 N N . ALA A 1 100 ? 36.467 -10.163 -10.333 1.00 26.17 100 ALA A N 1
ATOM 737 C CA . ALA A 1 100 ? 37.263 -11.355 -9.986 1.00 26.17 100 ALA A CA 1
ATOM 738 C C . ALA A 1 100 ? 37.111 -11.789 -8.507 1.00 26.17 100 ALA A C 1
ATOM 740 O O . ALA A 1 100 ? 37.565 -11.114 -7.589 1.00 26.17 100 ALA A O 1
ATOM 741 N N . ALA A 1 101 ? 36.496 -12.964 -8.314 1.00 28.19 101 ALA A N 1
ATOM 742 C CA . ALA A 1 101 ? 36.605 -13.811 -7.117 1.00 28.19 101 ALA A CA 1
ATOM 743 C C . ALA A 1 101 ? 38.002 -14.473 -7.041 1.00 28.19 101 ALA A C 1
ATOM 745 O O . ALA A 1 101 ? 38.688 -14.530 -8.067 1.00 28.19 101 ALA A O 1
ATOM 746 N N . PRO A 1 102 ? 38.451 -14.964 -5.866 1.00 34.94 102 PRO A N 1
ATOM 747 C CA . PRO A 1 102 ? 38.242 -16.374 -5.440 1.00 34.94 102 PRO A CA 1
ATOM 748 C C . PRO A 1 102 ? 38.059 -16.495 -3.894 1.00 34.94 102 PRO A C 1
ATOM 750 O O . PRO A 1 102 ? 38.199 -15.502 -3.197 1.00 34.94 102 PRO A O 1
ATOM 753 N N . GLY A 1 103 ? 37.766 -17.603 -3.199 1.00 24.12 103 GLY A N 1
ATOM 754 C CA . GLY A 1 103 ? 37.603 -19.034 -3.469 1.00 24.12 103 GLY A CA 1
ATOM 755 C C . GLY A 1 103 ? 37.638 -19.830 -2.131 1.00 24.12 103 GLY A C 1
ATOM 756 O O . GLY A 1 103 ? 38.424 -19.507 -1.254 1.00 24.12 103 GLY A O 1
ATOM 757 N N . HIS A 1 104 ? 36.758 -20.838 -2.016 1.00 24.98 104 HIS A N 1
ATOM 758 C CA . HIS A 1 104 ? 36.783 -22.134 -1.285 1.00 24.98 104 HIS A CA 1
ATOM 759 C C . HIS A 1 104 ? 37.315 -22.371 0.158 1.00 24.98 104 HIS A C 1
ATOM 761 O O . HIS A 1 104 ? 38.460 -22.088 0.484 1.00 24.98 104 HIS A O 1
ATOM 767 N N . GLY A 1 105 ? 36.527 -23.174 0.907 1.00 22.94 105 GLY A N 1
ATOM 768 C CA . GLY A 1 105 ? 36.962 -24.169 1.918 1.00 22.94 105 GLY A CA 1
ATOM 769 C C . GLY A 1 105 ? 35.925 -24.380 3.042 1.00 22.94 105 GLY A C 1
ATOM 770 O O . GLY A 1 105 ? 35.799 -23.503 3.880 1.00 22.94 105 GLY A O 1
ATOM 771 N N . GLY A 1 106 ? 35.023 -25.382 2.981 1.00 21.39 106 GLY A N 1
ATOM 772 C CA . GLY A 1 106 ? 35.083 -26.667 3.734 1.00 21.39 106 GLY A CA 1
ATOM 773 C C . GLY A 1 106 ? 34.738 -26.479 5.230 1.00 21.39 106 GLY A C 1
ATOM 774 O O . GLY A 1 106 ? 35.355 -25.645 5.865 1.00 21.39 106 GLY A O 1
ATOM 775 N N . VAL A 1 107 ? 33.802 -27.146 5.919 1.00 26.11 107 VAL A N 1
ATOM 776 C CA . VAL A 1 107 ? 33.367 -28.557 5.975 1.00 26.11 107 VAL A CA 1
ATOM 777 C C . VAL A 1 107 ? 32.137 -28.663 6.916 1.00 26.11 107 VAL A C 1
ATOM 779 O O . VAL A 1 107 ? 31.989 -27.859 7.832 1.00 26.11 107 VAL A O 1
ATOM 782 N N . THR A 1 108 ? 31.277 -29.670 6.724 1.00 26.09 108 THR A N 1
ATOM 783 C CA . THR A 1 108 ? 30.213 -30.120 7.663 1.00 26.09 108 THR A CA 1
ATOM 784 C C . THR A 1 108 ? 30.777 -31.000 8.798 1.00 26.09 108 THR A C 1
ATOM 786 O O . THR A 1 108 ? 31.857 -31.565 8.608 1.00 26.09 108 THR A O 1
ATOM 789 N N . PRO A 1 109 ? 30.050 -31.233 9.918 1.00 30.17 109 PRO A N 1
ATOM 790 C CA . PRO A 1 109 ? 29.214 -32.448 9.989 1.00 30.17 109 PRO A CA 1
ATOM 791 C C . PRO A 1 109 ? 27.879 -32.350 10.779 1.00 30.17 109 PRO A C 1
ATOM 793 O O . PRO A 1 109 ? 27.552 -31.362 11.424 1.00 30.17 109 PRO A O 1
ATOM 796 N N . VAL A 1 110 ? 27.134 -33.452 10.637 1.00 23.77 110 VAL A N 1
ATOM 797 C CA . VAL A 1 110 ? 25.764 -33.877 11.011 1.00 23.77 110 VAL A CA 1
ATOM 798 C C . VAL A 1 110 ? 25.511 -34.148 12.511 1.00 23.77 110 VAL A C 1
ATOM 800 O O . VAL A 1 110 ? 26.445 -34.553 13.195 1.00 23.77 110 VAL A O 1
ATOM 803 N N . ALA A 1 111 ? 24.22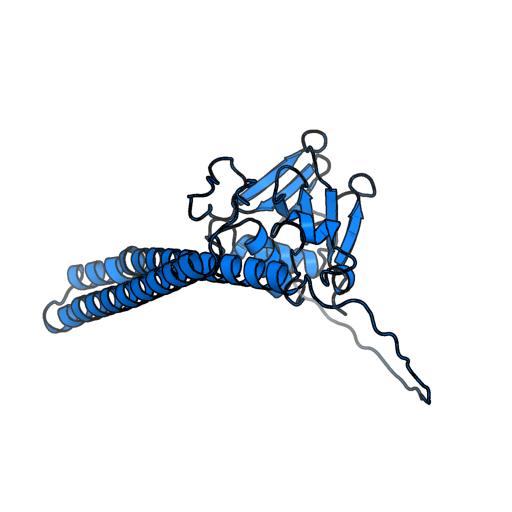8 -34.055 12.944 1.00 24.62 111 ALA A N 1
ATOM 804 C CA . ALA A 1 111 ? 23.421 -35.029 13.753 1.00 24.62 111 ALA A CA 1
ATOM 805 C C . ALA A 1 111 ? 22.460 -34.322 14.756 1.00 24.62 111 ALA A C 1
ATOM 807 O O . ALA A 1 111 ? 22.857 -33.302 15.299 1.00 24.62 111 ALA A O 1
ATOM 808 N N . THR A 1 112 ? 21.244 -34.740 15.171 1.00 23.42 112 THR A N 1
ATOM 809 C CA . THR A 1 112 ? 20.226 -35.790 14.876 1.00 23.42 112 THR A CA 1
ATOM 810 C C . THR A 1 112 ? 19.050 -35.609 15.879 1.00 23.42 112 THR A C 1
ATOM 812 O O . THR A 1 112 ? 19.322 -35.300 17.036 1.00 23.42 112 THR A O 1
ATOM 815 N N . GLY A 1 113 ? 17.803 -35.950 15.488 1.00 24.03 113 GLY A N 1
ATOM 816 C CA . GLY A 1 113 ? 16.668 -36.374 16.362 1.00 24.03 113 GLY A CA 1
ATOM 817 C C . GLY A 1 113 ? 15.746 -35.254 16.885 1.00 24.03 113 GLY A C 1
ATOM 818 O O . GLY A 1 113 ? 16.237 -34.205 17.261 1.00 24.03 113 GLY A O 1
ATOM 819 N N . GLY A 1 114 ? 14.412 -35.335 16.975 1.00 21.77 114 GLY A N 1
ATOM 820 C CA . GLY A 1 114 ? 13.377 -36.380 16.882 1.00 21.77 114 GLY A CA 1
ATOM 821 C C . GLY A 1 114 ? 12.081 -35.847 17.574 1.00 21.77 114 GLY A C 1
ATOM 822 O O . GLY A 1 114 ? 12.172 -34.833 18.259 1.00 21.77 114 GLY A O 1
ATOM 823 N N . PRO A 1 115 ? 10.884 -36.450 17.395 1.00 37.31 115 PRO A N 1
ATOM 824 C CA . PRO A 1 115 ? 9.587 -35.741 17.303 1.00 37.31 115 PRO A CA 1
ATOM 825 C C . PRO A 1 115 ? 8.651 -35.850 18.534 1.00 37.31 115 PRO A C 1
ATOM 827 O O . PRO A 1 115 ? 8.869 -36.678 19.413 1.00 37.31 115 PRO A O 1
ATOM 830 N N . GLY A 1 116 ? 7.540 -35.091 18.549 1.00 23.44 116 GLY A N 1
ATOM 831 C CA . GLY A 1 116 ? 6.425 -35.292 19.493 1.00 23.44 116 GLY A CA 1
ATOM 832 C C . GLY A 1 116 ? 5.167 -34.472 19.161 1.00 23.44 116 GLY A C 1
ATOM 833 O O . GLY A 1 116 ? 5.228 -33.251 19.066 1.00 23.44 116 GLY A O 1
ATOM 834 N N . ALA A 1 117 ? 4.033 -35.151 18.966 1.00 25.45 117 ALA A N 1
ATOM 835 C CA . ALA A 1 117 ? 2.745 -34.609 18.524 1.00 25.45 117 ALA A CA 1
ATOM 836 C C . ALA A 1 117 ? 1.716 -34.431 19.668 1.00 25.45 117 ALA A C 1
ATOM 838 O O . ALA A 1 117 ? 1.685 -35.269 20.559 1.00 25.45 117 ALA A O 1
ATOM 839 N N . ALA A 1 118 ? 0.875 -33.385 19.532 1.00 30.77 118 ALA A N 1
ATOM 840 C CA . ALA A 1 118 ? -0.551 -33.151 19.902 1.00 30.77 118 ALA A CA 1
ATOM 841 C C . ALA A 1 118 ? -1.139 -33.616 21.270 1.00 30.77 118 ALA A C 1
ATOM 843 O O . ALA A 1 118 ? -0.677 -34.591 21.854 1.00 30.77 118 ALA A O 1
ATOM 844 N N . PRO A 1 119 ? -2.213 -32.956 21.784 1.00 30.98 119 PRO A N 1
ATOM 845 C CA . PRO A 1 119 ? -3.595 -33.294 21.366 1.00 30.98 119 PRO A CA 1
ATOM 846 C C . PRO A 1 119 ? -4.623 -32.124 21.325 1.00 30.98 119 PRO A C 1
ATOM 848 O O . PRO A 1 119 ? -4.366 -31.017 21.789 1.00 30.98 119 PRO A O 1
ATOM 851 N N . GLN A 1 120 ? -5.809 -32.405 20.756 1.00 30.17 120 GLN A N 1
ATOM 852 C CA . GLN A 1 120 ? -6.996 -31.536 20.586 1.00 30.17 120 GLN A CA 1
ATOM 853 C C . GLN A 1 120 ? -8.110 -31.805 21.631 1.00 30.17 120 GLN A C 1
ATOM 855 O O . GLN A 1 120 ? -8.196 -32.910 22.162 1.00 30.17 120 GLN A O 1
ATOM 860 N N . GLY A 1 121 ? -9.033 -30.841 21.810 1.00 24.53 121 GLY A N 1
ATOM 861 C CA . GLY A 1 121 ? -10.378 -30.976 22.418 1.00 24.53 121 GLY A CA 1
ATOM 862 C C . GLY A 1 121 ? -11.171 -29.639 22.404 1.00 24.53 121 GLY A C 1
ATOM 863 O O . GLY A 1 121 ? -10.538 -28.606 22.223 1.00 24.53 121 GLY A O 1
ATOM 864 N N . PRO A 1 122 ? -12.519 -29.613 22.552 1.00 38.91 122 PRO A N 1
ATOM 865 C CA . PRO A 1 122 ? -13.452 -29.494 21.409 1.00 38.91 122 PRO A CA 1
ATOM 866 C C . PRO A 1 122 ? -14.427 -28.275 21.384 1.00 38.91 122 PRO A C 1
ATOM 868 O O . PRO A 1 122 ? -14.859 -27.818 22.432 1.00 38.91 122 PRO A O 1
ATOM 871 N N . GLY A 1 123 ? -14.849 -27.880 20.158 1.00 29.44 123 GLY A N 1
ATOM 872 C CA . GLY A 1 123 ? -16.202 -27.425 19.705 1.00 29.44 123 GLY A CA 1
ATOM 873 C C . GLY A 1 123 ? -16.796 -26.066 20.164 1.00 29.44 123 GLY A C 1
ATOM 874 O O . GLY A 1 123 ? -16.793 -25.773 21.345 1.00 29.44 123 GLY A O 1
ATOM 875 N N . GLY A 1 124 ? -17.421 -25.213 19.327 1.00 27.38 124 GLY A N 1
ATOM 876 C CA . GLY A 1 124 ? -17.773 -25.299 17.901 1.00 27.38 124 GLY A CA 1
ATOM 877 C C . GLY A 1 124 ? -18.636 -24.117 17.380 1.00 27.38 124 GLY A C 1
ATOM 878 O O . GLY A 1 124 ? -19.162 -23.330 18.164 1.00 27.38 124 GLY A O 1
ATOM 879 N N . GLY A 1 125 ? -18.789 -24.067 16.043 1.00 26.75 125 GLY A N 1
ATOM 880 C CA . GLY A 1 125 ? -19.755 -23.276 15.247 1.00 26.75 125 GLY A CA 1
ATOM 881 C C . GLY A 1 125 ? -19.099 -22.213 14.346 1.00 26.75 125 GLY A C 1
ATOM 882 O O . GLY A 1 125 ? -18.524 -21.270 14.860 1.00 26.75 125 GLY A O 1
ATOM 883 N N . GLY A 1 126 ? -19.112 -22.228 13.009 1.00 29.47 126 GLY A N 1
ATOM 884 C CA . GLY A 1 126 ? -19.633 -23.125 11.976 1.00 29.47 126 GLY A CA 1
ATOM 885 C C . GLY A 1 126 ? -19.647 -22.356 10.637 1.00 29.47 126 GLY A C 1
ATOM 886 O O . GLY A 1 126 ? -20.332 -21.344 10.539 1.00 29.47 126 GLY A O 1
ATOM 887 N N . ALA A 1 127 ? -18.899 -22.811 9.625 1.00 32.09 127 ALA A N 1
ATOM 888 C CA . ALA A 1 127 ? -19.017 -22.410 8.212 1.00 32.09 127 ALA A CA 1
ATOM 889 C C . ALA A 1 127 ? -18.535 -23.579 7.316 1.00 32.09 127 ALA A C 1
ATOM 891 O O . ALA A 1 127 ? -17.651 -24.325 7.749 1.00 32.09 127 ALA A O 1
ATOM 8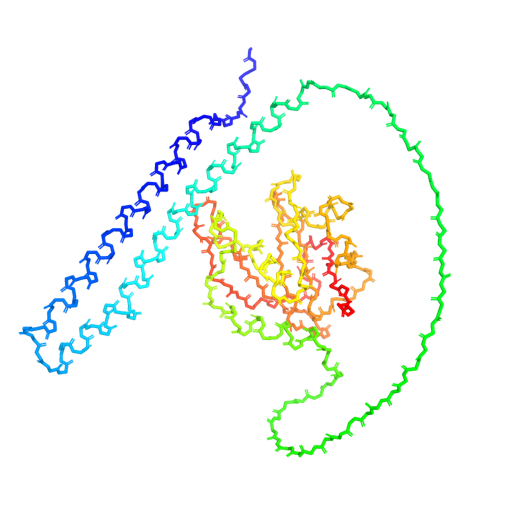92 N N . PRO A 1 128 ? -19.134 -23.813 6.130 1.00 48.53 128 PRO A N 1
ATOM 893 C CA . PRO A 1 128 ? -19.006 -25.083 5.413 1.00 48.53 128 PRO A CA 1
ATOM 894 C C . PRO A 1 128 ? -17.685 -25.253 4.633 1.00 48.53 128 PRO A C 1
ATOM 896 O O . PRO A 1 128 ? -17.063 -24.298 4.183 1.00 48.53 128 PRO A O 1
ATOM 899 N N . SER A 1 129 ? -17.313 -26.531 4.509 1.00 42.22 129 SER A N 1
ATOM 900 C CA . SER A 1 129 ? -16.164 -27.217 3.879 1.00 42.22 129 SER A CA 1
ATOM 901 C C . SER A 1 129 ? -15.769 -26.786 2.451 1.00 42.22 129 SER A C 1
ATOM 903 O O . SER A 1 129 ? -16.638 -26.414 1.679 1.00 42.22 129 SER A O 1
ATOM 905 N N . GLY A 1 130 ? -14.526 -26.957 1.972 1.00 40.62 130 GLY A N 1
ATOM 906 C CA . GLY A 1 130 ? -13.416 -27.724 2.537 1.00 40.62 130 GLY A CA 1
ATOM 907 C C . GLY A 1 130 ? -12.128 -27.698 1.691 1.00 40.62 130 GLY A C 1
ATOM 908 O O . GLY A 1 130 ? -12.091 -28.162 0.559 1.00 40.62 130 GLY A O 1
ATOM 909 N N . ALA A 1 131 ? -11.060 -27.224 2.326 1.00 40.44 131 ALA A N 1
ATOM 910 C CA . ALA A 1 131 ? -9.663 -27.646 2.220 1.00 40.44 131 ALA A CA 1
ATOM 911 C C . ALA A 1 131 ? -9.036 -27.322 3.596 1.00 40.44 131 ALA A C 1
ATOM 913 O O . ALA A 1 131 ? -9.559 -26.436 4.283 1.00 40.44 131 ALA A O 1
ATOM 914 N N . PRO A 1 132 ? -7.976 -28.004 4.068 1.00 49.88 132 PRO A N 1
ATOM 915 C CA . PRO A 1 132 ? -7.265 -27.544 5.257 1.00 49.88 132 PRO A CA 1
ATOM 916 C C . PRO A 1 132 ? -6.752 -26.128 4.979 1.00 49.88 132 PRO A C 1
ATOM 918 O O . PRO A 1 132 ? -5.903 -25.962 4.105 1.00 49.88 132 PRO A O 1
ATOM 921 N N . GLN A 1 133 ? -7.287 -25.120 5.677 1.00 56.22 133 GLN A N 1
ATOM 922 C CA . GLN A 1 133 ? -6.774 -23.759 5.553 1.00 56.22 133 GLN A CA 1
ATOM 923 C C . GLN A 1 133 ? -5.309 -23.766 5.965 1.00 56.22 133 GLN A C 1
ATOM 925 O O . GLN A 1 133 ? -4.964 -24.160 7.086 1.00 56.22 133 GLN A O 1
ATOM 930 N N . THR A 1 134 ? -4.448 -23.366 5.038 1.00 83.81 134 THR A N 1
ATOM 931 C CA . THR A 1 134 ? -3.023 -23.243 5.318 1.00 83.81 134 THR A CA 1
ATOM 932 C C . THR A 1 134 ? -2.791 -22.110 6.325 1.00 83.81 134 THR A C 1
ATOM 934 O O . THR A 1 134 ? -3.664 -21.271 6.562 1.00 83.81 134 THR A O 1
ATOM 937 N N . ASP A 1 135 ? -1.614 -22.066 6.955 1.00 88.50 135 ASP A N 1
ATOM 938 C CA . ASP A 1 135 ? -1.255 -20.923 7.807 1.00 88.50 135 ASP A CA 1
ATOM 939 C C . ASP A 1 135 ? -1.315 -19.596 7.030 1.00 88.50 135 ASP A C 1
ATOM 941 O O . ASP A 1 135 ? -1.794 -18.588 7.551 1.00 88.50 135 ASP A O 1
ATOM 945 N N . LEU A 1 136 ? -0.924 -19.638 5.750 1.00 90.19 136 LEU A N 1
ATOM 946 C CA . LEU A 1 136 ? -1.045 -18.515 4.829 1.00 90.19 136 LEU A CA 1
ATOM 947 C C . LEU A 1 136 ? -2.509 -18.095 4.665 1.00 90.19 136 LEU A C 1
ATOM 949 O O . LEU A 1 136 ? -2.807 -16.930 4.887 1.00 90.19 136 LEU A O 1
ATOM 953 N N . ASP A 1 137 ? -3.431 -19.026 4.397 1.00 91.25 137 ASP A N 1
ATOM 954 C CA . ASP A 1 137 ? -4.859 -18.707 4.222 1.00 91.25 137 ASP A CA 1
ATOM 955 C C . ASP A 1 137 ? -5.427 -17.969 5.444 1.00 91.25 137 ASP A C 1
ATOM 957 O O . ASP A 1 137 ? -6.172 -16.996 5.314 1.00 91.25 137 ASP A O 1
ATOM 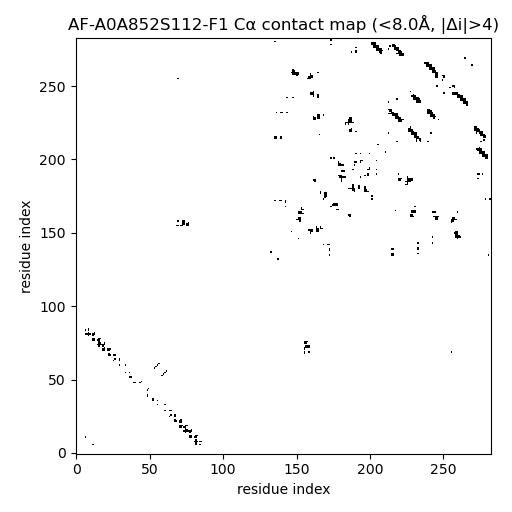961 N N . ARG A 1 138 ? -5.043 -18.407 6.651 1.00 92.56 138 ARG A N 1
ATOM 962 C CA . ARG A 1 138 ? -5.469 -17.783 7.911 1.00 92.56 138 ARG A CA 1
ATOM 963 C C . ARG A 1 138 ? -4.911 -16.370 8.064 1.00 92.56 138 ARG A C 1
ATOM 965 O O . ARG A 1 138 ? -5.652 -15.459 8.434 1.00 92.56 138 ARG A O 1
ATOM 972 N N . LYS A 1 139 ? -3.618 -16.183 7.783 1.00 94.81 139 LYS A N 1
ATOM 973 C CA . LYS A 1 139 ? -2.957 -14.872 7.844 1.00 94.81 139 LYS A CA 1
ATOM 974 C C . LYS A 1 139 ? -3.515 -13.918 6.793 1.00 94.81 139 LYS A C 1
ATOM 976 O O . LYS A 1 139 ? -3.794 -12.770 7.118 1.00 94.81 139 LYS A O 1
ATOM 981 N N . THR A 1 140 ? -3.764 -14.393 5.574 1.00 96.38 140 THR A N 1
ATOM 982 C CA . THR A 1 140 ? -4.403 -13.614 4.508 1.00 96.38 140 THR A CA 1
ATOM 983 C C . THR A 1 140 ? -5.819 -13.196 4.900 1.00 96.38 140 THR A C 1
ATOM 985 O O . THR A 1 140 ? -6.181 -12.034 4.721 1.00 96.38 140 THR A O 1
ATOM 988 N N . ALA A 1 141 ? -6.611 -14.091 5.499 1.00 93.25 141 ALA A N 1
ATOM 989 C CA . ALA A 1 141 ? -7.941 -13.745 5.998 1.00 93.25 141 ALA A CA 1
ATOM 990 C C . ALA A 1 141 ? -7.885 -12.686 7.116 1.00 93.25 141 ALA A C 1
ATOM 992 O O . ALA A 1 141 ? -8.666 -11.734 7.100 1.00 93.25 141 ALA A O 1
ATOM 993 N N . ALA A 1 142 ? -6.942 -12.808 8.057 1.00 94.75 142 ALA A N 1
ATOM 994 C CA . ALA A 1 142 ? -6.742 -11.828 9.126 1.00 94.75 142 ALA A CA 1
ATOM 995 C C . ALA A 1 142 ? -6.274 -10.464 8.590 1.00 94.75 142 ALA A C 1
ATOM 997 O O . ALA A 1 142 ? -6.784 -9.425 9.013 1.00 94.75 142 ALA A O 1
ATOM 998 N N . PHE A 1 143 ? -5.350 -10.463 7.627 1.00 97.19 143 PHE A N 1
ATOM 999 C CA . PHE A 1 143 ? -4.898 -9.264 6.925 1.00 97.19 143 PHE A CA 1
ATOM 1000 C C . PHE A 1 143 ? -6.073 -8.556 6.245 1.00 97.19 143 PHE A C 1
ATOM 1002 O O . PHE A 1 143 ? -6.309 -7.369 6.468 1.00 97.19 143 PHE A O 1
ATOM 1009 N N . ALA A 1 144 ? -6.880 -9.305 5.493 1.00 96.25 144 ALA A N 1
ATOM 1010 C CA . ALA A 1 144 ? -8.046 -8.765 4.815 1.00 96.25 144 ALA A CA 1
ATOM 1011 C C . ALA A 1 144 ? -9.096 -8.213 5.788 1.00 96.25 144 ALA A C 1
ATOM 1013 O O . ALA A 1 144 ? -9.619 -7.125 5.567 1.00 96.25 144 ALA A O 1
ATOM 1014 N N . ALA A 1 145 ? -9.374 -8.915 6.889 1.00 93.38 145 ALA A N 1
ATOM 1015 C CA . ALA A 1 145 ? -10.277 -8.429 7.933 1.00 93.38 145 ALA A CA 1
ATOM 1016 C C . ALA A 1 145 ? -9.747 -7.162 8.623 1.00 93.38 145 ALA A C 1
ATOM 1018 O O . ALA A 1 145 ? -10.525 -6.290 9.009 1.00 93.38 145 ALA A O 1
ATOM 1019 N N . THR A 1 146 ? -8.425 -7.048 8.767 1.00 94.56 146 THR A N 1
ATOM 1020 C CA . THR A 1 146 ? -7.781 -5.883 9.376 1.00 94.56 146 THR A CA 1
ATOM 1021 C C . THR A 1 146 ? -7.912 -4.655 8.494 1.00 94.56 146 THR A C 1
ATOM 1023 O O . THR A 1 146 ? -8.205 -3.580 9.019 1.00 94.56 146 THR A O 1
ATOM 1026 N N . TRP A 1 147 ? -7.704 -4.803 7.188 1.00 94.44 147 TRP A N 1
ATOM 1027 C CA . TRP A 1 147 ? -7.536 -3.664 6.292 1.00 94.44 147 TRP A CA 1
ATOM 1028 C C . TRP A 1 147 ? -8.779 -3.293 5.493 1.00 94.44 147 TRP A C 1
ATOM 1030 O O . TRP A 1 147 ? -8.927 -2.109 5.202 1.00 94.44 147 TRP A O 1
ATOM 1040 N N . ASN A 1 148 ? -9.690 -4.230 5.199 1.00 91.56 148 ASN A N 1
ATOM 1041 C CA . ASN A 1 148 ? -10.887 -3.965 4.391 1.00 91.56 148 ASN A CA 1
ATOM 1042 C C . ASN A 1 148 ? -11.689 -2.760 4.915 1.00 91.56 148 ASN A C 1
ATOM 1044 O O . ASN A 1 148 ? -12.075 -2.715 6.085 1.00 91.56 148 ASN A O 1
ATOM 1048 N N . GLY A 1 149 ? -11.954 -1.793 4.035 1.00 81.81 149 GLY A N 1
ATOM 1049 C CA . GLY A 1 149 ? -12.660 -0.553 4.362 1.00 81.81 149 GLY A CA 1
ATOM 1050 C C . GLY A 1 149 ? -11.814 0.498 5.087 1.00 81.81 149 GLY A C 1
ATOM 1051 O O . GLY A 1 149 ? -12.367 1.499 5.541 1.00 81.81 149 GLY A O 1
ATOM 1052 N N . LYS A 1 150 ? -10.495 0.303 5.201 1.00 82.44 150 LYS A N 1
ATOM 1053 C CA . LYS A 1 150 ? -9.557 1.271 5.788 1.00 82.44 150 LYS A CA 1
ATOM 1054 C C . LYS A 1 150 ? -8.593 1.820 4.746 1.00 82.44 150 LYS A C 1
ATOM 1056 O O . LYS A 1 150 ? -8.295 1.165 3.749 1.00 82.44 150 LYS A O 1
ATOM 1061 N N . TYR A 1 151 ? -8.105 3.026 5.011 1.00 80.19 151 TYR A N 1
ATOM 1062 C CA . TYR A 1 151 ? -6.955 3.592 4.319 1.00 80.19 151 TYR A CA 1
ATOM 1063 C C . TYR A 1 151 ? -5.697 2.840 4.748 1.00 80.19 151 TYR A C 1
ATOM 1065 O O . TYR A 1 151 ? -5.494 2.597 5.939 1.00 80.19 151 TYR A O 1
ATOM 1073 N N . LEU A 1 152 ? -4.900 2.456 3.765 1.00 81.88 152 LEU A N 1
ATOM 1074 C CA . LEU A 1 152 ? -3.635 1.763 3.930 1.00 81.88 152 LEU A CA 1
ATOM 1075 C C . LEU A 1 152 ? -2.621 2.516 3.061 1.00 81.88 152 LEU A C 1
ATOM 1077 O O . LEU A 1 152 ? -2.783 2.593 1.844 1.00 81.88 152 LEU A O 1
ATOM 1081 N N . ASP A 1 153 ? -1.645 3.119 3.733 1.00 84.62 153 ASP A N 1
ATOM 1082 C CA . ASP A 1 153 ? -0.561 3.929 3.172 1.00 84.62 153 ASP A CA 1
ATOM 1083 C C . ASP A 1 153 ? 0.730 3.466 3.863 1.00 84.62 153 ASP A C 1
ATOM 1085 O O . ASP A 1 153 ? 1.050 3.880 4.984 1.00 84.62 153 ASP A O 1
ATOM 1089 N N . TYR A 1 154 ? 1.379 2.468 3.264 1.00 82.81 154 TYR A N 1
ATOM 1090 C CA . TYR A 1 154 ? 2.501 1.748 3.862 1.00 82.81 154 TYR A CA 1
ATOM 1091 C C . TYR A 1 154 ? 3.784 2.566 3.745 1.00 82.81 154 TYR A C 1
ATOM 1093 O O . TYR A 1 154 ? 4.545 2.686 4.710 1.00 82.81 154 TYR A O 1
ATOM 1101 N N . ASP A 1 155 ? 4.035 3.116 2.557 1.00 72.31 155 ASP A N 1
ATOM 1102 C CA . ASP A 1 155 ? 5.275 3.825 2.254 1.00 72.31 155 ASP A CA 1
ATOM 1103 C C . ASP A 1 155 ? 5.192 5.337 2.525 1.00 72.31 155 ASP A C 1
ATOM 1105 O O . ASP A 1 155 ? 6.226 6.019 2.528 1.00 72.31 155 ASP A O 1
ATOM 1109 N N . LYS A 1 156 ? 3.992 5.857 2.829 1.00 71.56 156 LYS A N 1
ATOM 1110 C CA . LYS A 1 156 ? 3.720 7.288 3.014 1.00 71.56 156 LYS A CA 1
ATOM 1111 C C . LYS A 1 156 ? 4.063 8.087 1.766 1.00 71.56 156 LYS A C 1
ATOM 1113 O O . LYS A 1 156 ? 4.476 9.243 1.865 1.00 71.56 156 LYS A O 1
ATOM 1118 N N . ALA A 1 157 ? 3.945 7.488 0.590 1.00 60.09 157 ALA A N 1
ATOM 1119 C CA . ALA A 1 157 ? 4.204 8.097 -0.697 1.00 60.09 157 ALA A CA 1
ATOM 1120 C C . ALA A 1 157 ? 3.003 7.863 -1.615 1.00 60.09 157 ALA A C 1
ATOM 1122 O O . ALA A 1 157 ? 2.419 6.797 -1.680 1.00 60.09 157 ALA A O 1
ATOM 1123 N N . TYR A 1 158 ? 2.603 8.900 -2.353 1.00 64.06 158 TYR A N 1
ATOM 1124 C CA . TYR A 1 158 ? 1.467 8.831 -3.286 1.00 64.06 158 TYR A CA 1
ATOM 1125 C C . TYR A 1 158 ? 0.105 8.514 -2.626 1.00 64.06 158 TYR A C 1
ATOM 1127 O O . TYR A 1 158 ? -0.905 8.420 -3.325 1.00 64.06 158 TYR A O 1
ATOM 1135 N N . GLY A 1 159 ? 0.043 8.461 -1.293 1.00 71.94 159 GLY A N 1
ATOM 1136 C CA . GLY A 1 159 ? -1.169 8.201 -0.529 1.00 71.94 159 GLY A CA 1
ATOM 1137 C C . GLY A 1 159 ? -1.576 6.735 -0.617 1.00 71.94 159 GLY A C 1
ATOM 1138 O O . GLY A 1 159 ? -0.752 5.846 -0.651 1.00 71.94 159 GLY A O 1
ATOM 1139 N N . ASN A 1 160 ? -2.875 6.487 -0.676 1.00 79.44 160 ASN A N 1
ATOM 1140 C CA . ASN A 1 160 ? -3.465 5.162 -0.520 1.00 79.44 160 ASN A CA 1
ATOM 1141 C C . ASN A 1 160 ? -3.515 4.363 -1.838 1.00 79.44 160 ASN A C 1
ATO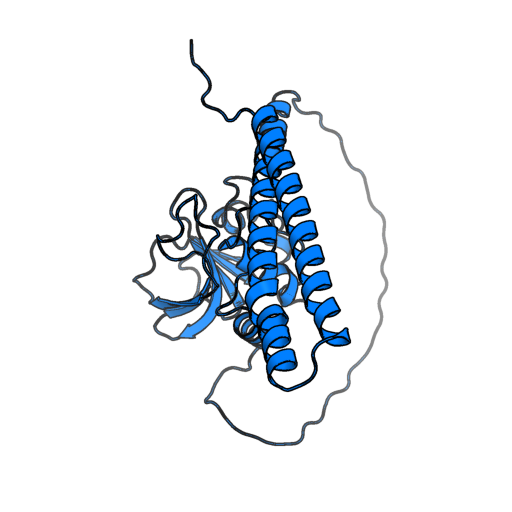M 1143 O O . ASN A 1 160 ? -4.562 4.320 -2.496 1.00 79.44 160 ASN A O 1
ATOM 1147 N N . GLN A 1 161 ? -2.405 3.761 -2.261 1.00 85.94 161 GLN A N 1
ATOM 1148 C CA . GLN A 1 161 ? -2.276 3.090 -3.557 1.00 85.94 161 GLN A CA 1
ATOM 1149 C C . GLN A 1 161 ? -2.458 1.570 -3.482 1.00 85.94 161 GLN A C 1
ATOM 1151 O O . GLN A 1 161 ? -2.402 0.933 -2.433 1.00 85.94 161 GLN A O 1
ATOM 1156 N N . CYS A 1 162 ? -2.636 0.947 -4.649 1.00 91.88 162 CYS A N 1
ATOM 1157 C CA . CYS A 1 162 ? -2.641 -0.511 -4.771 1.00 91.88 162 CYS A CA 1
ATOM 1158 C C . CYS A 1 162 ? -1.319 -1.141 -4.299 1.00 91.88 162 CYS A C 1
ATOM 1160 O O . CYS A 1 162 ? -1.317 -2.222 -3.710 1.00 91.88 162 CYS A O 1
ATOM 1162 N N . TYR A 1 163 ? -0.200 -0.441 -4.509 1.00 91.38 163 TYR A N 1
ATOM 1163 C CA . TYR A 1 163 ? 1.127 -0.883 -4.086 1.00 91.38 163 TYR A CA 1
ATOM 1164 C C . TYR A 1 163 ? 1.274 -0.967 -2.561 1.00 91.38 163 TYR A C 1
ATOM 1166 O O . TYR A 1 163 ? 2.002 -1.832 -2.068 1.00 91.38 163 TYR A O 1
ATOM 1174 N N . ASP A 1 164 ? 0.552 -0.132 -1.808 1.00 91.88 164 ASP A N 1
ATOM 1175 C CA . ASP A 1 164 ? 0.559 -0.157 -0.345 1.00 91.88 164 ASP A CA 1
ATOM 1176 C C . ASP A 1 164 ? -0.040 -1.450 0.193 1.00 91.88 164 ASP A C 1
ATOM 1178 O O . ASP A 1 164 ? 0.545 -2.082 1.073 1.00 91.88 164 ASP A O 1
ATOM 1182 N N . VAL A 1 165 ? -1.147 -1.914 -0.400 1.00 95.69 165 VAL A N 1
ATOM 1183 C CA . VAL A 1 165 ? -1.760 -3.207 -0.050 1.00 95.69 165 VAL A CA 1
ATOM 1184 C C . VAL A 1 165 ? -0.752 -4.338 -0.200 1.00 95.69 165 VAL A C 1
ATOM 1186 O O . VAL A 1 165 ? -0.602 -5.164 0.701 1.00 95.69 165 VAL A O 1
ATOM 1189 N N . PHE A 1 166 ? -0.036 -4.364 -1.325 1.00 97.44 166 PHE A N 1
ATOM 1190 C CA . PHE A 1 166 ? 1.009 -5.352 -1.562 1.00 97.44 166 PHE A CA 1
ATOM 1191 C C . PHE A 1 166 ? 2.155 -5.222 -0.552 1.00 97.44 166 PHE A C 1
ATOM 1193 O O . PHE A 1 166 ? 2.578 -6.225 0.020 1.00 97.44 166 PHE A O 1
ATOM 1200 N N . SER A 1 167 ? 2.643 -4.006 -0.310 1.00 95.38 167 SER A N 1
ATOM 1201 C CA . SER A 1 167 ? 3.799 -3.766 0.557 1.00 95.38 167 SER A CA 1
ATOM 1202 C C . SER A 1 167 ? 3.511 -4.140 2.011 1.00 95.38 167 SER A C 1
ATOM 1204 O O . SER A 1 167 ? 4.309 -4.844 2.632 1.00 95.38 167 SER A O 1
ATOM 1206 N N . GLN A 1 168 ? 2.333 -3.775 2.521 1.00 96.44 168 GLN A N 1
ATOM 1207 C CA . GLN A 1 168 ? 1.881 -4.160 3.855 1.00 96.44 168 GLN A CA 1
ATOM 1208 C C . GLN A 1 168 ? 1.652 -5.673 3.959 1.00 96.44 168 GLN A C 1
ATOM 1210 O O . GLN A 1 168 ? 2.058 -6.281 4.945 1.00 96.44 168 GLN A O 1
ATOM 1215 N N . TYR A 1 169 ? 1.066 -6.316 2.942 1.00 98.06 169 TYR A N 1
ATOM 1216 C CA . TYR A 1 169 ? 0.900 -7.774 2.929 1.00 98.06 169 TYR A CA 1
ATOM 1217 C C . TYR A 1 169 ? 2.246 -8.510 2.925 1.00 98.06 169 TYR A C 1
ATOM 1219 O O . TYR A 1 169 ? 2.450 -9.477 3.664 1.00 98.06 169 TYR A O 1
ATOM 1227 N N . ASN A 1 170 ? 3.190 -8.029 2.117 1.00 96.44 170 ASN A N 1
ATOM 1228 C CA . ASN A 1 170 ? 4.536 -8.574 2.038 1.00 96.44 170 ASN A CA 1
ATOM 1229 C C . ASN A 1 170 ? 5.279 -8.456 3.381 1.00 96.44 170 ASN A C 1
ATOM 1231 O O . ASN A 1 170 ? 5.992 -9.383 3.764 1.00 96.44 170 ASN A O 1
ATOM 1235 N N . HIS A 1 171 ? 5.065 -7.364 4.115 1.00 95.00 171 HIS A N 1
ATOM 1236 C CA . HIS A 1 171 ? 5.606 -7.171 5.457 1.00 95.00 171 HIS A CA 1
ATOM 1237 C C . HIS A 1 171 ? 4.916 -8.067 6.504 1.00 95.00 171 HIS A C 1
ATOM 1239 O O . HIS A 1 171 ? 5.576 -8.874 7.155 1.00 95.00 171 HIS A O 1
ATOM 1245 N N . ASP A 1 172 ? 3.591 -7.969 6.647 1.00 94.25 172 ASP A N 1
ATOM 1246 C CA . ASP A 1 172 ? 2.854 -8.573 7.769 1.00 94.25 172 ASP A CA 1
ATOM 1247 C C . ASP A 1 172 ? 2.646 -10.083 7.625 1.00 94.25 172 ASP A C 1
ATOM 1249 O O . ASP A 1 172 ? 2.617 -10.811 8.619 1.00 94.25 172 ASP A O 1
ATOM 1253 N N . VAL A 1 173 ? 2.444 -10.557 6.392 1.00 95.25 173 VAL A N 1
ATOM 1254 C CA . VAL A 1 173 ? 2.054 -11.947 6.122 1.00 95.25 173 VAL A CA 1
ATOM 1255 C C . VAL A 1 173 ? 3.217 -12.756 5.568 1.00 95.25 173 VAL A C 1
ATOM 1257 O O . VAL A 1 173 ? 3.443 -13.880 6.020 1.00 95.25 173 VAL A O 1
ATOM 1260 N N . VAL A 1 174 ? 3.955 -12.196 4.606 1.00 93.56 174 VAL A N 1
ATOM 1261 C CA . VAL A 1 174 ? 5.075 -12.895 3.953 1.00 93.56 174 VAL A CA 1
ATOM 1262 C C . VAL A 1 174 ? 6.383 -12.738 4.737 1.00 93.56 174 VAL A C 1
ATOM 1264 O O . VAL A 1 174 ? 7.252 -13.605 4.645 1.00 93.56 174 VAL A O 1
ATOM 1267 N N . GLY A 1 175 ? 6.526 -11.673 5.534 1.00 88.94 175 GLY A N 1
ATOM 1268 C CA . GLY A 1 175 ? 7.751 -11.377 6.285 1.00 88.94 175 GLY A CA 1
ATOM 1269 C C . GLY A 1 175 ? 8.941 -11.018 5.388 1.00 88.94 175 GLY A C 1
ATOM 1270 O O . GLY A 1 175 ? 10.092 -11.223 5.776 1.00 88.94 175 GLY A O 1
ATOM 1271 N N . GLY A 1 176 ? 8.677 -10.552 4.164 1.00 83.75 176 GLY A N 1
ATOM 1272 C CA . GLY A 1 176 ? 9.697 -10.163 3.193 1.00 83.75 176 GLY A CA 1
ATOM 1273 C C . GLY A 1 176 ? 10.112 -8.692 3.337 1.00 83.75 176 GLY A C 1
ATOM 1274 O O . GLY A 1 176 ? 9.319 -7.867 3.794 1.00 83.75 176 GLY A O 1
ATOM 1275 N N . PRO A 1 177 ? 11.335 -8.319 2.915 1.00 85.75 177 PRO A N 1
ATOM 1276 C CA . PRO A 1 177 ? 11.716 -6.918 2.776 1.00 85.75 177 PRO A CA 1
ATOM 1277 C C . PRO A 1 177 ? 10.926 -6.262 1.636 1.00 85.75 177 PRO A C 1
ATOM 1279 O O . PRO A 1 177 ? 10.335 -6.952 0.801 1.00 85.75 177 PRO A O 1
ATOM 1282 N N . GLY A 1 178 ? 10.952 -4.929 1.568 1.00 84.31 178 GLY A N 1
ATOM 1283 C CA . GLY A 1 178 ? 10.342 -4.184 0.465 1.00 84.31 178 GLY A CA 1
ATOM 1284 C C . GLY A 1 178 ? 10.831 -4.676 -0.902 1.00 84.31 178 GLY A C 1
ATOM 1285 O O . GLY A 1 178 ? 12.028 -4.881 -1.110 1.00 84.31 178 GLY A O 1
ATOM 1286 N N . ILE A 1 179 ? 9.890 -4.875 -1.825 1.00 86.38 179 ILE A N 1
ATOM 1287 C CA . ILE A 1 179 ? 10.184 -5.207 -3.220 1.00 86.38 179 ILE A CA 1
ATOM 1288 C C . ILE A 1 179 ? 10.242 -3.905 -4.012 1.00 86.38 179 ILE A C 1
ATOM 1290 O O . ILE A 1 179 ? 9.426 -3.009 -3.808 1.00 86.38 179 ILE A O 1
ATOM 1294 N N . HIS A 1 180 ? 11.230 -3.792 -4.891 1.00 77.00 180 HIS A N 1
ATOM 1295 C CA . HIS A 1 180 ? 11.515 -2.565 -5.629 1.00 77.00 180 HIS A CA 1
ATOM 1296 C C . HIS A 1 180 ? 10.684 -2.499 -6.919 1.00 77.00 180 HIS A C 1
ATOM 1298 O O . HIS A 1 180 ? 10.514 -3.510 -7.600 1.00 77.00 180 HIS A O 1
ATOM 1304 N N . ALA A 1 181 ? 10.232 -1.305 -7.295 1.00 80.38 181 ALA A N 1
ATOM 1305 C CA . ALA A 1 181 ? 9.540 -1.051 -8.557 1.00 80.38 181 ALA A CA 1
ATOM 1306 C C . ALA A 1 181 ? 10.344 -0.037 -9.384 1.00 80.38 181 ALA A C 1
ATOM 1308 O O . ALA A 1 181 ? 10.086 1.157 -9.336 1.00 80.38 181 ALA A O 1
ATOM 1309 N N . ALA A 1 182 ? 11.406 -0.490 -10.054 1.00 72.19 182 ALA A N 1
ATOM 1310 C CA . ALA A 1 182 ? 12.395 0.416 -10.647 1.00 72.19 182 ALA A CA 1
ATOM 1311 C C . ALA A 1 182 ? 12.072 0.833 -12.092 1.00 72.19 182 ALA A C 1
ATOM 1313 O O . ALA A 1 182 ? 12.536 1.879 -12.542 1.00 72.19 182 ALA A O 1
ATOM 1314 N N . THR A 1 183 ? 11.319 0.018 -12.836 1.00 72.19 183 THR A N 1
ATOM 1315 C CA . THR A 1 183 ? 11.088 0.249 -14.270 1.00 72.19 183 THR A CA 1
ATOM 1316 C C . THR A 1 183 ? 10.044 1.329 -14.532 1.00 72.19 183 THR A C 1
ATOM 1318 O O . THR A 1 183 ? 10.234 2.197 -15.384 1.00 72.19 183 THR A O 1
ATOM 1321 N N . THR A 1 184 ? 8.923 1.274 -13.826 1.00 74.44 184 THR A N 1
ATOM 1322 C CA . THR A 1 184 ? 7.823 2.234 -13.920 1.00 74.44 184 THR A CA 1
ATOM 1323 C C . THR A 1 184 ? 7.524 2.941 -12.610 1.00 74.44 184 THR A C 1
ATOM 1325 O O . THR A 1 184 ? 6.783 3.919 -12.643 1.00 74.44 184 THR A O 1
ATOM 1328 N N . GLY A 1 185 ? 8.074 2.489 -11.480 1.00 76.81 185 GLY A N 1
ATOM 1329 C CA . GLY A 1 185 ? 7.674 2.991 -10.162 1.00 76.81 185 GLY A CA 1
ATOM 1330 C C . GLY A 1 185 ? 6.348 2.398 -9.686 1.00 76.81 185 GLY A C 1
ATOM 1331 O O . GLY A 1 185 ? 5.741 2.930 -8.763 1.00 76.81 185 GLY A O 1
ATOM 1332 N N . GLY A 1 186 ? 5.848 1.353 -10.356 1.00 79.56 186 GLY A N 1
ATOM 1333 C CA . GLY A 1 186 ? 4.468 0.892 -10.229 1.00 79.56 186 GLY A CA 1
ATOM 1334 C C . GLY A 1 186 ? 4.305 -0.606 -10.000 1.00 79.56 186 GLY A C 1
ATOM 1335 O O . GLY A 1 186 ? 5.224 -1.409 -10.157 1.00 79.56 186 GLY A O 1
ATOM 1336 N N . ALA A 1 187 ? 3.073 -0.991 -9.674 1.00 91.38 187 ALA A N 1
ATOM 1337 C CA . ALA A 1 187 ? 2.663 -2.356 -9.367 1.00 91.38 187 ALA A CA 1
ATOM 1338 C C . ALA A 1 187 ? 3.144 -3.421 -10.363 1.00 91.38 187 ALA A C 1
ATOM 1340 O O . ALA A 1 187 ? 3.560 -4.490 -9.933 1.00 91.38 187 ALA A O 1
ATOM 1341 N N . LYS A 1 188 ? 3.147 -3.174 -11.679 1.00 93.06 188 LYS A N 1
ATOM 1342 C CA . LYS A 1 188 ? 3.564 -4.206 -12.651 1.00 93.06 188 LYS A CA 1
ATOM 1343 C C . LYS A 1 188 ? 5.042 -4.596 -12.549 1.00 93.06 188 LYS A C 1
ATOM 1345 O O . LYS A 1 188 ? 5.415 -5.684 -12.997 1.00 93.06 188 LYS A O 1
ATOM 1350 N N . ASP A 1 189 ? 5.879 -3.746 -11.964 1.00 90.25 189 ASP A N 1
ATOM 1351 C CA . ASP A 1 189 ? 7.315 -3.998 -11.844 1.00 90.25 189 ASP A CA 1
ATOM 1352 C C . ASP A 1 189 ? 7.608 -5.142 -10.873 1.00 90.25 189 ASP A C 1
ATOM 1354 O O . ASP A 1 189 ? 8.568 -5.882 -11.081 1.00 90.25 189 ASP A O 1
ATOM 1358 N N . ILE A 1 190 ? 6.744 -5.385 -9.876 1.00 96.56 190 ILE A N 1
ATOM 1359 C CA . ILE A 1 190 ? 6.911 -6.522 -8.952 1.00 96.56 190 ILE A CA 1
ATOM 1360 C C . ILE A 1 190 ? 6.934 -7.857 -9.712 1.00 96.56 190 ILE A C 1
ATOM 1362 O O . ILE A 1 190 ? 7.599 -8.809 -9.301 1.00 96.56 190 ILE A O 1
ATOM 1366 N N . TYR A 1 191 ? 6.248 -7.899 -10.859 1.00 97.75 191 TYR A N 1
ATOM 1367 C CA . TYR A 1 191 ? 6.145 -9.056 -11.737 1.00 97.75 191 TYR A CA 1
ATOM 1368 C C . TYR A 1 191 ? 7.164 -9.035 -12.887 1.00 97.75 191 TYR A C 1
ATOM 1370 O O . TYR A 1 191 ? 7.795 -10.060 -13.176 1.00 97.75 191 TYR A O 1
ATOM 1378 N N . ASN A 1 192 ? 7.327 -7.890 -13.556 1.00 94.81 192 ASN A N 1
ATOM 1379 C CA . ASN A 1 192 ? 8.213 -7.761 -14.718 1.00 94.81 192 ASN A CA 1
ATOM 1380 C C . A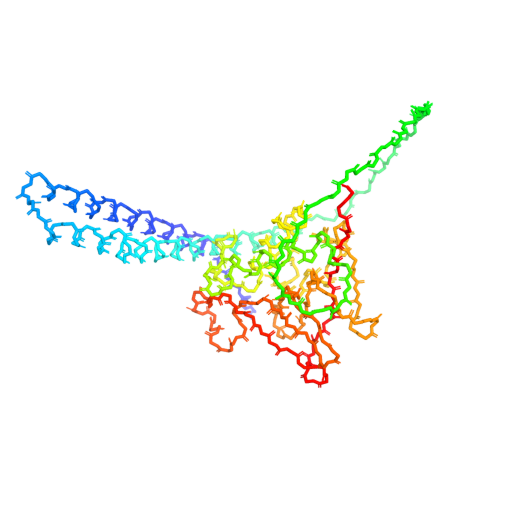SN A 1 192 ? 9.693 -7.811 -14.317 1.00 94.81 192 ASN A C 1
ATOM 1382 O O . ASN A 1 192 ? 10.466 -8.538 -14.943 1.00 94.81 192 ASN A O 1
ATOM 1386 N N . ASP A 1 193 ? 10.046 -7.165 -13.205 1.00 92.50 193 ASP A N 1
ATOM 1387 C CA . ASP A 1 193 ? 11.419 -7.063 -12.693 1.00 92.50 193 ASP A CA 1
ATOM 1388 C C . ASP A 1 193 ? 11.732 -8.175 -11.680 1.00 92.50 193 ASP A C 1
ATOM 1390 O O . ASP A 1 193 ? 12.680 -8.089 -10.902 1.00 92.50 193 ASP A O 1
ATOM 1394 N N . TYR A 1 194 ? 10.932 -9.245 -11.676 1.00 95.94 194 TYR A N 1
ATOM 1395 C CA . TYR A 1 194 ? 10.952 -10.327 -10.685 1.00 95.94 194 TYR A CA 1
ATOM 1396 C C . TYR A 1 194 ? 12.347 -10.910 -10.398 1.00 95.94 194 TYR A C 1
ATOM 1398 O O . TYR A 1 194 ? 12.635 -11.323 -9.275 1.00 95.94 194 TYR A O 1
ATOM 1406 N N . GLY A 1 195 ? 13.218 -10.956 -11.411 1.00 92.00 195 GLY A N 1
ATOM 1407 C CA . GLY A 1 195 ? 14.583 -11.465 -11.269 1.00 92.00 195 GLY A CA 1
ATOM 1408 C C . GLY A 1 195 ? 15.543 -10.521 -10.536 1.00 92.00 195 GLY A C 1
ATOM 1409 O O . GLY A 1 195 ? 16.589 -10.973 -10.081 1.00 92.00 195 GLY A O 1
ATOM 1410 N N . THR A 1 196 ? 15.211 -9.235 -10.419 1.00 86.81 196 THR A N 1
ATOM 1411 C CA . THR A 1 196 ? 16.123 -8.177 -9.955 1.00 86.81 196 THR A CA 1
ATOM 1412 C C . THR A 1 196 ? 15.574 -7.351 -8.793 1.00 86.81 196 THR A C 1
ATOM 1414 O O . THR A 1 196 ? 16.349 -6.692 -8.110 1.00 86.81 196 THR A O 1
ATOM 1417 N N . ASN A 1 197 ? 14.266 -7.388 -8.530 1.00 85.62 197 ASN A N 1
ATOM 1418 C CA . ASN A 1 197 ? 13.615 -6.562 -7.506 1.00 85.62 197 ASN A CA 1
ATOM 1419 C C . ASN A 1 197 ? 13.544 -7.191 -6.098 1.00 85.62 197 ASN A C 1
ATOM 1421 O O . ASN A 1 197 ? 13.087 -6.532 -5.161 1.00 85.62 197 ASN A O 1
ATOM 1425 N N . GLY A 1 198 ? 13.976 -8.450 -5.954 1.00 89.88 198 GLY A N 1
ATOM 1426 C CA . GLY A 1 198 ? 13.929 -9.228 -4.708 1.00 89.88 198 GLY A CA 1
ATOM 1427 C C . GLY A 1 198 ? 12.726 -10.173 -4.575 1.00 89.88 198 GLY A C 1
ATOM 1428 O O . GLY A 1 198 ? 12.738 -11.049 -3.708 1.00 89.88 198 GLY A O 1
ATOM 1429 N N . ALA A 1 199 ? 11.718 -10.082 -5.451 1.00 93.75 199 ALA A N 1
ATOM 1430 C CA . ALA A 1 199 ? 10.502 -10.894 -5.361 1.00 93.75 199 ALA A CA 1
ATOM 1431 C C . ALA A 1 199 ? 10.796 -12.397 -5.480 1.00 93.75 199 ALA A C 1
ATOM 1433 O O . ALA A 1 199 ? 10.189 -13.205 -4.777 1.00 93.75 199 ALA A O 1
ATOM 1434 N N . ALA A 1 200 ? 11.778 -12.785 -6.301 1.00 94.94 200 ALA A N 1
ATOM 1435 C CA . ALA A 1 200 ? 12.162 -14.183 -6.487 1.00 94.94 200 ALA A CA 1
ATOM 1436 C C . ALA A 1 200 ? 12.647 -14.893 -5.213 1.00 94.94 200 ALA A C 1
ATOM 1438 O O . ALA A 1 200 ? 12.647 -16.126 -5.179 1.00 94.94 200 ALA A O 1
ATOM 1439 N N . ALA A 1 201 ? 13.046 -14.164 -4.165 1.00 92.31 201 ALA A N 1
ATOM 1440 C CA . ALA A 1 201 ? 13.406 -14.769 -2.885 1.00 92.31 201 ALA A CA 1
ATOM 1441 C C . ALA A 1 201 ? 12.165 -15.298 -2.146 1.00 92.31 201 ALA A C 1
ATOM 1443 O O . ALA A 1 201 ? 12.178 -16.440 -1.684 1.00 92.31 201 ALA A O 1
ATOM 1444 N N . HIS A 1 202 ? 11.072 -14.532 -2.144 1.00 94.69 202 HIS A N 1
ATOM 1445 C CA . HIS A 1 202 ? 9.894 -14.767 -1.298 1.00 94.69 202 HIS A CA 1
ATOM 1446 C C . HIS A 1 202 ? 8.678 -15.309 -2.049 1.00 94.69 202 HIS A C 1
ATOM 1448 O O . HIS A 1 202 ? 7.797 -15.903 -1.434 1.00 94.69 202 HIS A O 1
ATOM 1454 N N . TYR A 1 203 ? 8.640 -15.164 -3.373 1.00 97.06 203 TYR A N 1
ATOM 1455 C CA . TYR A 1 203 ? 7.500 -15.550 -4.194 1.00 97.06 203 TYR A CA 1
ATOM 1456 C C . TYR A 1 203 ? 7.898 -16.546 -5.277 1.00 97.06 203 TYR A C 1
ATOM 1458 O O . TYR A 1 203 ? 9.036 -16.572 -5.739 1.00 97.06 203 TYR A O 1
ATOM 1466 N N . GLN A 1 204 ? 6.943 -17.370 -5.689 1.00 96.94 204 GLN A N 1
ATOM 1467 C CA . GLN A 1 204 ? 6.934 -18.070 -6.962 1.00 96.94 204 GLN A CA 1
ATOM 1468 C C . GLN A 1 204 ? 6.121 -17.237 -7.958 1.00 96.94 204 GLN A C 1
ATOM 1470 O O . GLN A 1 204 ? 4.945 -16.967 -7.720 1.00 96.94 204 GLN A O 1
ATOM 1475 N N . ARG A 1 205 ? 6.720 -16.866 -9.092 1.00 97.19 205 ARG A N 1
ATOM 1476 C CA . ARG A 1 205 ? 6.002 -16.221 -10.201 1.00 97.19 205 ARG A CA 1
ATOM 1477 C C . ARG A 1 205 ? 5.276 -17.256 -11.060 1.00 97.19 205 ARG A C 1
ATOM 1479 O O . ARG A 1 205 ? 5.900 -18.208 -11.523 1.00 97.19 205 ARG A O 1
ATOM 1486 N N . ILE A 1 206 ? 3.984 -17.048 -11.287 1.00 97.25 206 ILE A N 1
ATOM 1487 C CA . ILE A 1 206 ? 3.098 -17.914 -12.075 1.00 97.25 206 ILE A CA 1
ATOM 1488 C C . ILE A 1 206 ? 2.473 -17.053 -13.170 1.00 97.25 206 ILE A C 1
ATOM 1490 O O . ILE A 1 206 ? 1.817 -16.064 -12.848 1.00 97.25 206 ILE A O 1
ATOM 1494 N N . ALA A 1 207 ? 2.667 -17.399 -14.443 1.00 96.19 207 ALA A N 1
ATOM 1495 C CA . ALA A 1 207 ? 2.088 -16.623 -15.535 1.00 96.19 207 ALA A CA 1
ATOM 1496 C C . ALA A 1 207 ? 0.578 -16.825 -15.651 1.00 96.19 207 ALA A C 1
ATOM 1498 O O . ALA A 1 207 ? 0.036 -17.871 -15.287 1.00 96.19 207 ALA A O 1
ATOM 1499 N N . ALA A 1 208 ? -0.110 -15.805 -16.165 1.00 91.44 208 ALA A N 1
ATOM 1500 C CA . ALA A 1 208 ? -1.517 -15.929 -16.509 1.00 91.44 208 ALA A CA 1
ATOM 1501 C C . ALA A 1 208 ? -1.720 -17.115 -17.471 1.00 91.44 208 ALA A C 1
ATOM 1503 O O . ALA A 1 208 ? -1.090 -17.179 -18.524 1.00 91.44 208 ALA A O 1
ATOM 1504 N N . GLY A 1 209 ? -2.598 -18.050 -17.101 1.00 88.31 209 GLY A N 1
ATOM 1505 C CA . GLY A 1 209 ? -2.855 -19.281 -17.859 1.00 88.31 209 GLY A CA 1
ATOM 1506 C C . GLY A 1 209 ? -2.082 -20.516 -17.379 1.00 88.31 209 GLY A C 1
ATOM 1507 O O . GLY A 1 209 ? -2.526 -21.626 -17.656 1.00 88.31 209 GLY A O 1
ATOM 1508 N N . ASP A 1 210 ? -1.018 -20.354 -16.586 1.00 90.38 210 ASP A N 1
ATOM 1509 C CA . ASP A 1 210 ? -0.197 -21.478 -16.095 1.00 90.38 210 ASP A CA 1
ATOM 1510 C C . ASP A 1 210 ? -0.742 -22.123 -14.805 1.00 90.38 210 ASP A C 1
ATOM 1512 O O . ASP A 1 210 ? -0.167 -23.070 -14.264 1.00 90.38 210 ASP A O 1
ATOM 1516 N N . GLY A 1 211 ? -1.866 -21.627 -14.286 1.00 84.12 211 GLY A N 1
ATOM 1517 C CA . GLY A 1 211 ? -2.566 -22.219 -13.151 1.00 84.12 211 GLY A CA 1
ATOM 1518 C C . GLY A 1 211 ? -3.607 -21.284 -12.538 1.00 84.12 211 GLY A C 1
ATOM 1519 O O . GLY A 1 211 ? -3.581 -20.078 -12.796 1.00 84.12 211 GLY A O 1
ATOM 1520 N N . PRO A 1 212 ? -4.529 -21.822 -11.720 1.00 89.06 212 PRO A N 1
ATOM 1521 C CA . PRO A 1 212 ? -5.505 -21.001 -11.024 1.00 89.06 212 PRO A CA 1
ATOM 1522 C C . PRO A 1 212 ? -4.846 -20.202 -9.884 1.00 89.06 212 PRO A C 1
ATOM 1524 O O . PRO A 1 212 ? -3.856 -20.670 -9.287 1.00 89.06 212 PRO A O 1
ATOM 1527 N N . PRO A 1 213 ? -5.411 -19.031 -9.537 1.00 93.56 213 PRO A N 1
ATOM 1528 C CA . PRO A 1 213 ? -5.050 -18.330 -8.314 1.00 93.56 213 PRO A CA 1
ATOM 1529 C C . PRO A 1 213 ? -5.339 -19.196 -7.087 1.00 93.56 213 PRO A C 1
ATOM 1531 O O . PRO A 1 213 ? -6.184 -20.095 -7.102 1.00 93.56 213 PRO A O 1
ATOM 1534 N N . ARG A 1 214 ? -4.641 -18.900 -5.996 1.00 95.06 214 ARG A N 1
ATOM 1535 C CA . ARG A 1 214 ? -4.896 -19.432 -4.656 1.00 95.06 214 ARG A CA 1
ATOM 1536 C C . ARG A 1 214 ? -5.047 -18.280 -3.676 1.00 95.06 214 ARG A C 1
ATOM 1538 O O . ARG A 1 214 ? -4.542 -17.186 -3.917 1.00 95.06 214 ARG A O 1
ATOM 1545 N N . VAL A 1 215 ? -5.718 -18.544 -2.559 1.00 96.31 215 VAL A N 1
ATOM 1546 C CA . VAL A 1 215 ? -5.728 -17.608 -1.430 1.00 96.31 215 VAL A CA 1
ATOM 1547 C C . VAL A 1 215 ? -4.284 -17.298 -1.031 1.00 96.31 215 VAL A C 1
ATOM 1549 O O . VAL A 1 215 ? -3.441 -18.191 -0.958 1.00 96.31 215 VAL A O 1
ATOM 1552 N N . GLY A 1 216 ? -4.006 -16.014 -0.839 1.00 96.81 216 GLY A N 1
ATOM 1553 C CA . GLY A 1 216 ? -2.697 -15.480 -0.496 1.00 96.81 216 GLY A CA 1
ATOM 1554 C C . GLY A 1 216 ? -1.792 -15.146 -1.682 1.00 96.81 216 GLY A C 1
ATOM 1555 O O . GLY A 1 216 ? -0.747 -14.530 -1.464 1.00 96.81 216 GLY A O 1
ATOM 1556 N N . ASP A 1 217 ? -2.175 -15.495 -2.914 1.00 98.12 217 ASP A N 1
ATOM 1557 C CA . ASP A 1 217 ? -1.473 -15.023 -4.107 1.00 98.12 217 ASP A CA 1
ATOM 1558 C C . ASP A 1 217 ? -1.614 -13.506 -4.256 1.00 98.12 217 ASP A C 1
ATOM 1560 O O . ASP A 1 217 ? -2.673 -12.931 -4.009 1.00 98.12 217 ASP A O 1
ATOM 1564 N N . VAL A 1 218 ? -0.560 -12.860 -4.741 1.00 98.25 218 VAL A N 1
ATOM 1565 C CA . VAL A 1 218 ? -0.607 -11.471 -5.195 1.00 98.25 218 VAL A CA 1
ATOM 1566 C C . VAL A 1 218 ? -0.888 -11.480 -6.696 1.00 98.25 218 VAL A C 1
ATOM 1568 O O . VAL A 1 218 ? -0.052 -11.923 -7.484 1.00 98.25 218 VAL A O 1
ATOM 1571 N N . VAL A 1 219 ? -2.069 -11.028 -7.104 1.00 97.81 219 VAL A N 1
ATOM 1572 C CA . VAL A 1 219 ? -2.451 -10.895 -8.517 1.00 97.81 219 VAL A CA 1
ATOM 1573 C C . VAL A 1 219 ? -1.930 -9.572 -9.074 1.00 97.81 219 VAL A C 1
ATOM 1575 O O . VAL A 1 219 ? -2.036 -8.540 -8.415 1.00 97.81 219 VAL A O 1
ATOM 1578 N N . VAL A 1 220 ? -1.356 -9.599 -10.282 1.00 97.38 220 VAL A N 1
ATOM 1579 C CA . VAL A 1 220 ? -0.743 -8.420 -10.914 1.00 97.38 220 VAL A CA 1
ATOM 1580 C C . VAL A 1 220 ? -1.329 -8.183 -12.300 1.00 97.38 220 VAL A C 1
ATOM 1582 O O . VAL A 1 220 ? -1.272 -9.060 -13.165 1.00 97.38 220 VAL A O 1
ATOM 1585 N N . TRP A 1 221 ? -1.826 -6.971 -12.539 1.00 94.38 221 TRP A N 1
ATOM 1586 C CA . TRP A 1 221 ? -2.290 -6.508 -13.846 1.00 94.38 221 TRP A CA 1
ATOM 1587 C C . TRP A 1 221 ? -1.273 -5.556 -14.481 1.00 94.38 221 TRP A C 1
ATOM 1589 O O . TRP A 1 221 ? -0.687 -4.700 -13.822 1.00 94.38 221 TRP A O 1
ATOM 1599 N N . GLY A 1 222 ? -1.076 -5.691 -15.791 1.00 90.06 222 GLY A N 1
ATOM 1600 C CA . GLY A 1 222 ? -0.102 -4.930 -16.576 1.00 90.06 222 GLY A CA 1
ATOM 1601 C C . GLY A 1 222 ? -0.684 -3.736 -17.333 1.00 90.06 222 GLY A C 1
ATOM 1602 O O . GLY A 1 222 ? 0.042 -3.094 -18.090 1.00 90.06 222 GLY A O 1
ATOM 1603 N N . ASN A 1 223 ? -1.981 -3.456 -17.191 1.00 84.56 223 ASN A N 1
ATOM 1604 C CA . ASN A 1 223 ? -2.648 -2.365 -17.900 1.00 84.56 223 ASN A CA 1
ATOM 1605 C C . ASN A 1 223 ? -2.125 -0.989 -17.451 1.00 84.56 223 ASN A C 1
ATOM 1607 O O . ASN A 1 223 ? -1.875 -0.753 -16.272 1.00 84.56 223 ASN A O 1
ATOM 1611 N N . GLY A 1 224 ? -2.023 -0.049 -18.394 1.00 82.75 224 GLY A N 1
ATOM 1612 C CA . GLY A 1 224 ? -1.587 1.321 -18.110 1.00 82.75 224 GLY A CA 1
ATOM 1613 C C . GLY A 1 224 ? -0.091 1.458 -17.794 1.00 82.75 224 GLY A C 1
ATOM 1614 O O . GLY A 1 224 ? 0.711 0.537 -17.977 1.00 82.75 224 GLY A O 1
ATOM 1615 N N . THR A 1 225 ? 0.301 2.655 -17.350 1.00 78.88 225 THR A N 1
ATOM 1616 C CA . THR A 1 225 ? 1.710 2.982 -17.080 1.00 78.88 225 THR A CA 1
ATOM 1617 C C . THR A 1 225 ? 2.259 2.189 -15.900 1.00 78.88 225 THR A C 1
ATOM 1619 O O . THR A 1 225 ? 3.319 1.591 -16.043 1.00 78.88 225 THR A O 1
ATOM 1622 N N . TYR A 1 226 ? 1.522 2.114 -14.790 1.00 82.44 226 TYR A N 1
ATOM 1623 C CA . TYR A 1 226 ? 2.010 1.562 -13.519 1.00 82.44 226 TYR A CA 1
ATOM 1624 C C . TYR A 1 226 ? 1.528 0.133 -13.230 1.00 82.44 226 TYR A C 1
ATOM 1626 O O . TYR A 1 226 ? 2.103 -0.549 -12.388 1.00 82.44 226 TYR A O 1
ATOM 1634 N N . GLY A 1 227 ? 0.513 -0.358 -13.945 1.00 89.62 227 GLY A N 1
ATOM 1635 C CA . GLY A 1 227 ? -0.158 -1.608 -13.590 1.00 89.62 227 GLY A CA 1
ATOM 1636 C C . GLY A 1 227 ? -1.037 -1.479 -12.349 1.00 89.62 227 GLY A C 1
ATOM 1637 O O . GLY A 1 227 ? -1.268 -0.384 -11.841 1.00 89.62 227 GLY A O 1
ATOM 1638 N N . HIS A 1 228 ? -1.519 -2.620 -11.866 1.00 92.94 228 HIS A N 1
ATOM 1639 C CA . HIS A 1 228 ? -2.333 -2.731 -10.656 1.00 92.94 228 HIS A CA 1
ATOM 1640 C C . HIS A 1 228 ? -2.010 -4.029 -9.915 1.00 92.94 228 HIS A C 1
ATOM 1642 O O . HIS A 1 228 ? -1.495 -4.974 -10.518 1.00 92.94 228 HIS A O 1
ATOM 1648 N N . VAL A 1 229 ? -2.299 -4.083 -8.617 1.00 96.12 229 VAL A N 1
ATOM 1649 C CA . VAL A 1 229 ? -2.013 -5.248 -7.772 1.00 96.12 229 VAL A CA 1
ATOM 1650 C C . VAL A 1 229 ? -3.079 -5.435 -6.695 1.00 96.12 229 VAL A C 1
ATOM 1652 O O . VAL A 1 229 ? -3.659 -4.467 -6.206 1.00 96.12 229 VAL A O 1
ATOM 1655 N N . GLY A 1 230 ? -3.318 -6.694 -6.326 1.00 96.69 230 GLY A N 1
ATOM 1656 C CA . GLY A 1 230 ? -4.231 -7.091 -5.258 1.00 96.69 230 GLY A CA 1
ATOM 1657 C C . GLY A 1 230 ? -3.797 -8.382 -4.575 1.00 96.69 230 GLY A C 1
ATOM 1658 O O . GLY A 1 230 ? -3.041 -9.172 -5.142 1.00 96.69 230 GLY A O 1
ATOM 1659 N N . VAL A 1 231 ? -4.292 -8.615 -3.361 1.00 98.44 231 VAL A N 1
ATOM 1660 C CA . VAL A 1 231 ? -4.049 -9.856 -2.607 1.00 98.44 231 VAL A CA 1
ATOM 1661 C C . VAL A 1 231 ? -5.285 -10.738 -2.695 1.00 98.44 231 VAL A C 1
ATOM 1663 O O . VAL A 1 231 ? -6.344 -10.343 -2.224 1.00 98.44 231 VAL A O 1
ATOM 1666 N N . VAL A 1 232 ? -5.170 -11.937 -3.260 1.00 98.19 232 VAL A N 1
ATOM 1667 C CA . VAL A 1 232 ? -6.281 -12.889 -3.391 1.00 98.19 232 VAL A CA 1
ATOM 1668 C C . VAL A 1 232 ? -6.710 -13.389 -2.010 1.00 98.19 232 VAL A C 1
ATOM 1670 O O . VAL A 1 232 ? -5.937 -14.020 -1.294 1.00 98.19 232 VAL A O 1
ATOM 1673 N N . THR A 1 233 ? -7.960 -13.139 -1.635 1.00 97.81 233 THR A N 1
ATOM 1674 C CA . THR A 1 233 ? -8.535 -13.473 -0.320 1.00 97.81 233 THR A CA 1
ATOM 1675 C C . THR A 1 233 ? -9.511 -14.643 -0.376 1.00 97.81 233 THR A C 1
ATOM 1677 O O . THR A 1 233 ? -9.716 -15.315 0.633 1.00 97.81 233 THR A O 1
ATOM 1680 N N . ALA A 1 234 ? -10.092 -14.914 -1.545 1.00 95.50 234 ALA A N 1
ATOM 1681 C CA . ALA A 1 234 ? -10.970 -16.053 -1.781 1.00 95.50 234 ALA A CA 1
ATOM 1682 C C . ALA A 1 234 ? -10.863 -16.523 -3.234 1.00 95.50 234 ALA A C 1
ATOM 1684 O O . ALA A 1 234 ? -10.623 -15.725 -4.138 1.00 95.50 234 ALA A O 1
ATOM 1685 N N . VAL A 1 235 ? -11.078 -17.816 -3.467 1.00 94.94 235 VAL A N 1
ATOM 1686 C CA . VAL A 1 235 ? -11.141 -18.410 -4.809 1.00 94.94 235 VAL A CA 1
ATOM 1687 C C . VAL A 1 235 ? -12.393 -19.271 -4.899 1.00 94.94 235 VAL A C 1
ATOM 1689 O O . VAL A 1 235 ? -12.740 -19.978 -3.955 1.00 94.94 235 VAL A O 1
ATOM 1692 N N . THR A 1 236 ? -13.069 -19.195 -6.037 1.00 92.44 236 THR A N 1
ATOM 1693 C CA . THR A 1 236 ? -14.246 -19.994 -6.386 1.00 92.44 236 THR A CA 1
ATOM 1694 C C . THR A 1 236 ? -14.046 -20.599 -7.775 1.00 92.44 236 THR A C 1
ATOM 1696 O O . THR A 1 236 ? -13.129 -20.212 -8.504 1.00 92.44 236 THR A O 1
ATOM 1699 N N . ASP A 1 237 ? -14.937 -21.499 -8.186 1.00 88.56 237 ASP A N 1
ATOM 1700 C CA . ASP A 1 237 ? -14.905 -22.062 -9.543 1.00 88.56 237 ASP A CA 1
ATOM 1701 C C . ASP A 1 237 ? -15.098 -20.988 -10.631 1.00 88.56 237 ASP A C 1
ATOM 1703 O O . ASP A 1 237 ? -14.616 -21.140 -11.752 1.00 88.56 237 ASP A O 1
ATOM 1707 N N . GLY A 1 238 ? -15.787 -19.889 -10.302 1.00 87.44 238 GLY A N 1
ATOM 1708 C CA . GLY A 1 238 ? -16.106 -18.806 -11.235 1.00 87.44 238 GLY A CA 1
ATOM 1709 C C . GLY A 1 238 ? -15.111 -17.644 -11.248 1.00 87.44 238 GLY A C 1
ATOM 1710 O O . GLY A 1 238 ? -15.206 -16.781 -12.120 1.00 87.44 238 GLY A O 1
ATOM 1711 N N . GLY A 1 239 ? -14.167 -17.589 -10.307 1.00 92.69 239 GLY A N 1
ATOM 1712 C CA . GLY A 1 239 ? -13.275 -16.441 -10.170 1.00 92.69 239 GLY A CA 1
ATOM 1713 C C . GLY A 1 239 ? -12.574 -16.369 -8.822 1.00 92.69 239 GLY A C 1
ATOM 1714 O O . GLY A 1 239 ? -12.473 -17.356 -8.093 1.00 92.69 239 GLY A O 1
ATOM 1715 N N . PHE A 1 240 ? -12.121 -15.178 -8.461 1.00 94.94 240 PHE A N 1
ATOM 1716 C CA . PHE A 1 240 ? -11.479 -14.918 -7.177 1.00 94.94 240 PHE A CA 1
ATOM 1717 C C . PHE A 1 240 ? -11.912 -13.568 -6.607 1.00 94.94 240 PHE A C 1
ATOM 1719 O O . PHE A 1 240 ? -12.381 -12.693 -7.328 1.00 94.94 240 PHE A O 1
ATOM 1726 N N . THR A 1 241 ? -11.745 -13.397 -5.303 1.00 96.06 241 THR A N 1
ATOM 1727 C CA . THR A 1 241 ? -11.853 -12.102 -4.634 1.00 96.06 241 THR A CA 1
ATOM 1728 C C . THR A 1 241 ? -10.457 -11.668 -4.225 1.00 96.06 241 THR A C 1
ATOM 1730 O O . THR A 1 241 ? -9.678 -12.494 -3.743 1.00 96.06 241 THR A O 1
ATOM 1733 N N . ALA A 1 242 ? -10.133 -10.394 -4.417 1.00 96.44 242 ALA A N 1
ATOM 1734 C CA . ALA A 1 242 ? -8.886 -9.812 -3.956 1.00 96.44 242 ALA A CA 1
ATOM 1735 C C . ALA A 1 242 ? -9.136 -8.548 -3.129 1.00 96.44 242 ALA A C 1
ATOM 1737 O O . ALA A 1 242 ? -10.041 -7.766 -3.420 1.00 96.44 242 ALA A O 1
ATOM 1738 N N . LEU A 1 243 ? -8.330 -8.365 -2.083 1.00 96.56 243 LEU A N 1
ATOM 1739 C CA . LEU A 1 243 ? -8.232 -7.095 -1.386 1.00 96.56 243 LEU A CA 1
ATOM 1740 C C . LEU A 1 243 ? -7.350 -6.175 -2.219 1.00 96.56 243 LEU A C 1
ATOM 1742 O O . LEU A 1 243 ? -6.189 -6.484 -2.497 1.00 96.56 243 LEU A O 1
ATOM 1746 N N . GLU A 1 244 ? -7.916 -5.047 -2.599 1.00 92.50 244 GLU A N 1
ATOM 1747 C CA . GLU A 1 244 ? -7.280 -4.076 -3.466 1.00 92.50 244 GLU A CA 1
ATOM 1748 C C . GLU A 1 244 ? -7.587 -2.670 -2.985 1.00 92.50 244 GLU A C 1
ATOM 1750 O O . GLU A 1 244 ? -8.498 -2.446 -2.191 1.00 92.50 244 GLU A O 1
ATOM 1755 N N . GLN A 1 245 ? -6.845 -1.706 -3.499 1.00 89.00 245 GLN A N 1
ATOM 1756 C CA . GLN A 1 245 ? -7.035 -0.305 -3.182 1.00 89.00 245 GLN A CA 1
ATOM 1757 C C . GLN A 1 245 ? -6.815 0.510 -4.436 1.00 89.00 245 GLN A C 1
ATOM 1759 O O . GLN A 1 245 ? -6.006 0.130 -5.281 1.00 89.00 245 GLN A O 1
ATOM 1764 N N . ASN A 1 246 ? -7.542 1.617 -4.554 1.00 81.62 246 ASN A N 1
ATOM 1765 C CA . ASN A 1 246 ? -7.441 2.498 -5.712 1.00 81.62 246 ASN A CA 1
ATOM 1766 C C . ASN A 1 246 ? -7.800 1.790 -7.046 1.00 81.62 246 ASN A C 1
ATOM 1768 O O . ASN A 1 246 ? -7.118 1.956 -8.054 1.00 81.62 246 ASN A O 1
ATOM 1772 N N . THR A 1 247 ? -8.847 0.952 -7.028 1.00 67.25 247 THR A N 1
ATOM 1773 C CA . THR A 1 247 ? -9.258 0.052 -8.130 1.00 67.25 247 THR A CA 1
ATOM 1774 C C . THR A 1 247 ? -10.196 0.684 -9.147 1.00 67.25 247 THR A C 1
ATOM 1776 O O . THR A 1 247 ? -10.312 0.232 -10.286 1.00 67.25 247 THR A O 1
ATOM 1779 N N . ASP A 1 248 ? -10.909 1.719 -8.736 1.00 53.84 248 ASP A N 1
ATOM 1780 C CA . ASP A 1 248 ? -11.848 2.463 -9.541 1.00 53.84 248 ASP A CA 1
ATOM 1781 C C . ASP A 1 248 ? -11.133 3.618 -10.248 1.00 53.84 248 ASP A C 1
ATOM 1783 O O . ASP A 1 248 ? -10.249 4.265 -9.694 1.00 53.84 248 ASP A O 1
ATOM 1787 N N . GLY A 1 249 ? -11.576 3.980 -11.456 1.00 42.75 249 GLY A N 1
ATOM 1788 C CA . GLY A 1 249 ? -11.167 5.220 -12.141 1.00 42.75 249 GLY A CA 1
ATOM 1789 C C . GLY A 1 249 ? -11.477 6.522 -11.369 1.00 42.75 249 GLY A C 1
ATOM 1790 O O . GLY A 1 249 ? -11.463 7.599 -11.957 1.00 42.75 249 GLY A O 1
ATOM 1791 N N . ARG A 1 250 ? -11.792 6.433 -10.069 1.00 38.19 250 ARG A N 1
ATOM 1792 C CA . ARG A 1 250 ? -11.795 7.516 -9.078 1.00 38.19 250 ARG A CA 1
ATOM 1793 C C . ARG A 1 250 ? -10.402 7.808 -8.515 1.00 38.19 250 ARG A C 1
ATOM 1795 O O . ARG A 1 250 ? -10.220 8.860 -7.910 1.00 38.19 250 ARG A O 1
ATOM 1802 N N . ALA A 1 251 ? -9.436 6.939 -8.796 1.00 42.97 251 ALA A N 1
ATOM 1803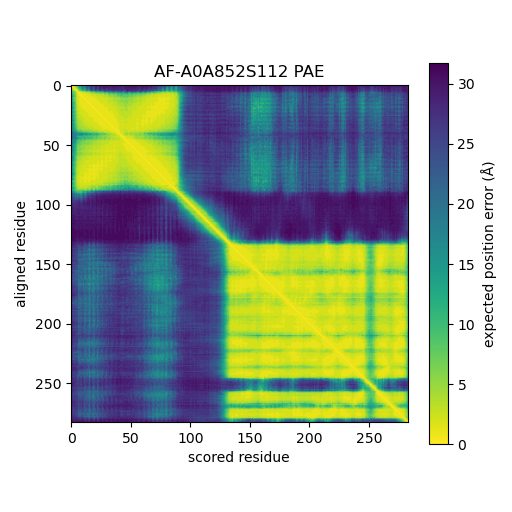 C CA . ALA A 1 251 ? -8.002 7.149 -8.702 1.00 42.97 251 ALA A CA 1
ATOM 1804 C C . ALA A 1 251 ? -7.507 8.183 -9.732 1.00 42.97 251 ALA A C 1
ATOM 1806 O O . ALA A 1 251 ? -6.758 7.868 -10.658 1.00 42.97 251 ALA A O 1
ATOM 1807 N N . SER A 1 252 ? -7.961 9.431 -9.633 1.00 36.81 252 SER A N 1
ATOM 1808 C CA . SER A 1 252 ? -7.298 10.522 -10.347 1.00 36.81 252 SER A CA 1
ATOM 1809 C C . SER A 1 252 ? -5.860 10.617 -9.834 1.00 36.81 252 SER A C 1
ATOM 1811 O O . SER A 1 252 ? -5.624 10.438 -8.639 1.00 36.81 252 SER A O 1
ATOM 1813 N N . SER A 1 253 ? -4.900 11.012 -10.675 1.00 43.03 253 SER A N 1
ATOM 1814 C CA . SER A 1 253 ? -3.515 11.322 -10.268 1.00 43.03 253 SER A CA 1
ATOM 1815 C C . SER A 1 253 ? -3.403 12.470 -9.239 1.00 43.03 253 SER A C 1
ATOM 1817 O O . SER A 1 253 ? -2.316 12.978 -8.980 1.00 43.03 253 SER A O 1
ATOM 1819 N N . THR A 1 254 ? -4.538 12.931 -8.707 1.00 39.66 254 THR A N 1
ATOM 1820 C CA . THR A 1 254 ? -4.721 14.016 -7.744 1.00 39.66 254 THR A CA 1
ATOM 1821 C C . THR A 1 254 ? -5.547 13.613 -6.515 1.00 39.66 254 THR A C 1
ATOM 1823 O O . THR A 1 254 ? -5.719 14.442 -5.625 1.00 39.66 254 THR A O 1
ATOM 1826 N N . SER A 1 255 ? -6.087 12.389 -6.446 1.00 41.62 255 SER A N 1
ATOM 1827 C CA . SER A 1 255 ? -6.820 11.893 -5.274 1.00 41.62 255 SER A CA 1
ATOM 1828 C C . SER A 1 255 ? -5.896 11.109 -4.354 1.00 41.62 255 SER A C 1
ATOM 1830 O O . SER A 1 255 ? -5.091 10.310 -4.822 1.00 41.62 255 SER A O 1
ATOM 1832 N N . THR A 1 256 ? -6.076 11.277 -3.048 1.00 50.91 256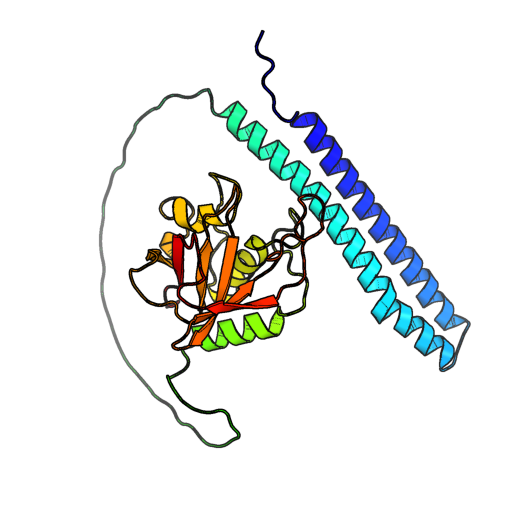 THR A N 1
ATOM 1833 C CA . THR A 1 256 ? -5.316 10.647 -1.960 1.00 50.91 256 THR A CA 1
ATOM 1834 C C . THR A 1 256 ? -5.498 9.124 -1.833 1.00 50.91 256 THR A C 1
ATOM 1836 O O . THR A 1 256 ? -5.259 8.574 -0.760 1.00 50.91 256 THR A O 1
ATOM 1839 N N . GLY A 1 257 ? -5.932 8.462 -2.912 1.00 58.91 257 GLY A N 1
ATOM 1840 C CA . GLY A 1 257 ? -6.358 7.068 -3.006 1.00 58.91 257 GLY A CA 1
ATOM 1841 C C . GLY A 1 257 ? -7.708 6.776 -2.337 1.00 58.91 257 GLY A C 1
ATOM 1842 O O . GLY A 1 257 ? -8.320 7.650 -1.719 1.00 58.91 257 GLY A O 1
ATOM 1843 N N . ALA A 1 258 ? -8.189 5.543 -2.488 1.00 68.62 258 ALA A N 1
ATOM 1844 C CA . ALA A 1 258 ? -9.413 5.040 -1.857 1.00 68.62 258 ALA A CA 1
ATOM 1845 C C . ALA A 1 258 ? -9.081 4.154 -0.643 1.00 68.62 258 ALA A C 1
ATOM 1847 O O . ALA A 1 258 ? -7.927 3.774 -0.441 1.00 68.62 258 ALA A O 1
ATOM 1848 N N . VAL A 1 259 ? -10.081 3.812 0.174 1.00 80.12 259 VAL A N 1
ATOM 1849 C CA . VAL A 1 259 ? -9.925 2.727 1.159 1.00 80.12 259 VAL A CA 1
ATOM 1850 C C . VAL A 1 259 ? -9.759 1.389 0.435 1.00 80.12 259 VAL A C 1
ATOM 1852 O O . VAL A 1 259 ? -10.122 1.256 -0.736 1.00 80.12 259 VAL A O 1
ATOM 1855 N N . THR A 1 260 ? -9.214 0.386 1.117 1.00 87.25 260 THR A N 1
ATOM 1856 C CA . THR A 1 260 ? -9.175 -0.963 0.550 1.00 87.25 260 THR A CA 1
ATOM 1857 C C . THR A 1 260 ? -10.587 -1.544 0.414 1.00 87.25 260 THR A C 1
ATOM 1859 O O . THR A 1 260 ? -11.473 -1.295 1.240 1.00 87.25 260 THR A O 1
ATOM 1862 N N . HIS A 1 261 ? -10.789 -2.363 -0.611 1.00 87.50 261 HIS A N 1
ATOM 1863 C CA . HIS A 1 261 ? -12.033 -3.063 -0.887 1.00 87.50 261 HIS A CA 1
ATOM 1864 C C . HIS A 1 261 ? -11.759 -4.501 -1.323 1.00 87.50 261 HIS A C 1
ATOM 1866 O O . HIS A 1 261 ? -10.807 -4.780 -2.048 1.00 87.50 261 HIS A O 1
ATOM 1872 N N . GLN A 1 262 ? -12.640 -5.410 -0.915 1.00 91.12 262 GLN A N 1
ATOM 1873 C CA . GLN A 1 262 ? -12.729 -6.748 -1.494 1.00 91.12 262 GLN A CA 1
ATOM 1874 C C . GLN A 1 262 ? -13.418 -6.656 -2.861 1.00 91.12 262 GLN A C 1
ATOM 1876 O O . GLN A 1 262 ? -14.618 -6.381 -2.933 1.00 91.12 262 GLN A O 1
ATOM 1881 N N . VAL A 1 263 ? -12.676 -6.888 -3.940 1.00 90.81 263 VAL A N 1
ATOM 1882 C CA . VAL A 1 263 ? -13.187 -6.861 -5.315 1.00 90.81 263 VAL A CA 1
ATOM 1883 C C . VAL A 1 263 ? -13.280 -8.287 -5.840 1.00 90.81 263 VAL A C 1
ATOM 1885 O O . VAL A 1 263 ? -12.326 -9.056 -5.748 1.00 90.81 263 VAL A O 1
ATOM 1888 N N . THR A 1 264 ? -14.451 -8.661 -6.360 1.00 91.50 264 THR A N 1
ATOM 1889 C CA . THR A 1 264 ? -14.662 -9.978 -6.974 1.00 91.50 264 THR A CA 1
ATOM 1890 C C . THR A 1 264 ? -14.444 -9.898 -8.474 1.00 91.50 264 THR A C 1
ATOM 1892 O O . THR A 1 264 ? -14.978 -9.021 -9.148 1.00 91.50 264 THR A O 1
ATOM 1895 N N . HIS A 1 265 ? -13.676 -10.853 -8.974 1.00 88.00 265 HIS A N 1
ATOM 1896 C CA . HIS A 1 265 ? -13.156 -10.921 -10.324 1.00 88.00 265 HIS A CA 1
ATOM 1897 C C . HIS A 1 265 ? -13.554 -12.247 -10.964 1.00 88.00 265 HIS A C 1
ATOM 1899 O O . HIS A 1 265 ? -13.078 -13.306 -10.550 1.00 88.00 265 HIS A O 1
ATOM 1905 N N . THR A 1 266 ? -14.409 -12.194 -11.984 1.00 89.50 266 THR A N 1
ATOM 1906 C CA . THR A 1 266 ? -14.875 -13.380 -12.718 1.00 89.50 266 THR A CA 1
ATOM 1907 C C . THR A 1 266 ? -13.849 -13.817 -13.761 1.00 89.50 266 THR A C 1
ATOM 1909 O O . THR A 1 266 ? -13.300 -12.991 -14.501 1.00 89.50 266 THR A O 1
ATOM 1912 N N . TYR A 1 267 ? -13.605 -15.121 -13.887 1.00 84.06 267 TYR A N 1
ATOM 1913 C CA . TYR A 1 267 ? -12.778 -15.640 -14.977 1.00 84.06 267 TYR A CA 1
ATOM 1914 C C . TYR A 1 267 ? -13.383 -15.290 -16.345 1.00 84.06 267 TYR A C 1
ATOM 1916 O O . TYR A 1 267 ? -14.595 -15.319 -16.538 1.00 84.06 267 TYR A O 1
ATOM 1924 N N . GLY A 1 268 ? -12.528 -14.946 -17.311 1.00 76.75 268 GLY A N 1
ATOM 1925 C CA . GLY A 1 268 ? -12.940 -14.540 -18.662 1.00 76.75 268 GLY A CA 1
ATOM 1926 C C . GLY A 1 268 ? -13.301 -13.056 -18.816 1.00 76.75 268 GLY A C 1
ATOM 1927 O O . GLY A 1 268 ? -13.215 -12.533 -19.925 1.00 76.75 268 GLY A O 1
ATOM 1928 N N . GLU A 1 269 ? -13.622 -12.351 -17.727 1.00 75.88 269 GLU A N 1
ATOM 1929 C CA . GLU A 1 269 ? -13.846 -10.892 -17.733 1.00 75.88 269 GLU A CA 1
ATOM 1930 C C . GLU A 1 269 ? -12.547 -10.110 -17.489 1.00 75.88 269 GLU A C 1
ATOM 1932 O O . GLU A 1 269 ? -12.372 -8.984 -17.958 1.00 75.88 269 GLU A O 1
ATOM 1937 N N . GLN A 1 270 ? -11.602 -10.745 -16.797 1.00 68.81 270 GLN A N 1
ATOM 1938 C CA . GLN A 1 270 ? -10.277 -10.212 -16.511 1.00 68.81 270 GLN A CA 1
ATOM 1939 C C . GLN A 1 270 ? -9.460 -10.003 -17.793 1.00 68.81 270 GLN A C 1
ATOM 1941 O O . GLN A 1 270 ? -9.160 -10.959 -18.511 1.00 68.81 270 GLN A O 1
ATOM 1946 N N . ARG A 1 271 ? -9.006 -8.772 -18.050 1.00 77.00 271 ARG A N 1
ATOM 1947 C CA . ARG A 1 271 ? -8.017 -8.483 -19.101 1.00 77.00 271 ARG A CA 1
ATOM 1948 C C . ARG A 1 271 ? -6.735 -7.933 -18.499 1.00 77.00 271 ARG A C 1
ATOM 1950 O O . ARG A 1 271 ? -6.779 -7.137 -17.573 1.00 77.00 271 ARG A O 1
ATOM 1957 N N . GLY A 1 272 ? -5.603 -8.340 -19.072 1.00 86.56 272 GLY A N 1
ATOM 1958 C CA . GLY A 1 272 ? -4.285 -7.797 -18.744 1.00 86.56 272 GLY A CA 1
ATOM 1959 C C . GLY A 1 272 ? -3.691 -8.240 -17.405 1.00 86.56 272 GLY A C 1
ATOM 1960 O O . GLY A 1 272 ? -2.732 -7.616 -16.960 1.00 86.56 272 GLY A O 1
ATOM 1961 N N . ILE A 1 273 ? -4.183 -9.329 -16.796 1.00 93.25 273 ILE A N 1
ATOM 1962 C CA . ILE A 1 273 ? -3.413 -10.034 -15.758 1.00 93.25 273 ILE A CA 1
ATOM 1963 C C . ILE A 1 273 ? -2.086 -10.491 -16.378 1.00 93.25 273 ILE A C 1
ATOM 1965 O O . ILE A 1 273 ? -2.082 -11.183 -17.396 1.00 93.25 273 ILE A O 1
ATOM 1969 N N . LEU A 1 274 ? -0.969 -10.118 -15.756 1.00 95.94 274 LEU A N 1
ATOM 1970 C CA . LEU A 1 274 ? 0.357 -10.649 -16.079 1.00 95.94 274 LEU A CA 1
ATOM 1971 C C . LEU A 1 274 ? 0.548 -12.036 -15.459 1.00 95.94 274 LEU A C 1
ATOM 1973 O O . LEU A 1 274 ? 1.075 -12.950 -16.094 1.00 95.94 274 LEU A O 1
ATOM 1977 N N . GLY A 1 275 ? 0.090 -12.190 -14.219 1.00 96.56 275 GLY A N 1
ATOM 1978 C CA . GLY A 1 275 ? 0.128 -13.443 -13.487 1.00 96.56 275 GLY A CA 1
ATOM 1979 C C . GLY A 1 275 ? -0.042 -13.236 -11.988 1.00 96.56 275 GLY A C 1
ATOM 1980 O O . GLY A 1 275 ? -0.576 -12.220 -11.536 1.00 96.56 275 GLY A O 1
ATOM 1981 N N . TYR A 1 276 ? 0.446 -14.212 -11.232 1.00 97.81 276 TYR A N 1
ATOM 1982 C CA . TYR A 1 276 ? 0.383 -14.261 -9.779 1.00 97.81 276 TYR A CA 1
ATOM 1983 C C . TYR A 1 276 ? 1.789 -14.382 -9.186 1.00 97.81 276 TYR A C 1
ATOM 1985 O O . TYR A 1 276 ? 2.634 -15.120 -9.702 1.00 97.81 276 TYR A O 1
ATOM 1993 N N . LEU A 1 277 ? 2.040 -13.688 -8.079 1.00 97.94 277 LEU A N 1
ATOM 1994 C CA . LEU A 1 277 ? 3.167 -13.949 -7.193 1.00 97.94 277 LEU A CA 1
ATOM 1995 C C . LEU A 1 277 ? 2.645 -14.715 -5.979 1.00 97.94 277 LEU A C 1
ATOM 1997 O O . LEU A 1 277 ? 1.947 -14.167 -5.129 1.00 97.94 277 LEU A O 1
ATOM 2001 N N . ARG A 1 278 ? 2.983 -15.998 -5.901 1.00 97.12 278 ARG A N 1
ATOM 2002 C CA . ARG A 1 278 ? 2.572 -16.886 -4.814 1.00 97.12 278 ARG A CA 1
ATOM 2003 C C . ARG A 1 278 ? 3.624 -16.890 -3.712 1.00 97.12 278 ARG A C 1
ATOM 2005 O O . ARG A 1 278 ? 4.755 -17.274 -4.015 1.00 97.12 278 ARG A O 1
ATOM 2012 N N . PRO A 1 279 ? 3.310 -16.510 -2.462 1.00 95.88 279 PRO A N 1
ATOM 2013 C CA . PRO A 1 279 ? 4.264 -16.614 -1.366 1.00 95.88 279 PRO A CA 1
ATOM 2014 C C . PRO A 1 279 ? 4.815 -18.037 -1.258 1.00 95.88 279 PRO A C 1
ATOM 2016 O O . PRO A 1 279 ? 4.068 -19.019 -1.282 1.00 95.88 279 PRO A O 1
ATOM 2019 N N . LYS A 1 280 ? 6.135 -18.159 -1.143 1.00 91.75 280 LYS A N 1
ATOM 2020 C CA . LYS A 1 280 ? 6.756 -19.412 -0.725 1.00 91.75 280 LYS A CA 1
ATOM 2021 C C . LYS A 1 280 ? 6.443 -19.591 0.754 1.00 91.75 280 LYS A C 1
ATOM 2023 O O . LYS A 1 280 ? 6.506 -18.628 1.512 1.00 91.75 280 LYS A O 1
ATOM 2028 N N . SER A 1 281 ? 6.102 -20.806 1.169 1.00 67.81 281 SER A N 1
ATOM 2029 C CA . SER A 1 281 ? 5.903 -21.102 2.587 1.00 67.81 281 SER A CA 1
ATOM 2030 C C . SER A 1 281 ? 7.140 -20.662 3.374 1.00 67.81 281 SER A C 1
ATOM 2032 O O . SER A 1 281 ? 8.251 -21.091 3.056 1.00 67.81 281 SER A O 1
ATOM 2034 N N . THR A 1 282 ? 6.956 -19.783 4.360 1.00 53.94 282 THR A N 1
ATOM 2035 C CA . THR A 1 282 ? 7.998 -19.469 5.340 1.00 53.94 282 THR A CA 1
ATOM 2036 C C . THR A 1 282 ? 8.317 -20.758 6.089 1.00 53.94 282 THR A C 1
ATOM 2038 O O . THR A 1 282 ? 7.403 -21.368 6.650 1.00 53.94 282 THR A O 1
ATOM 2041 N N . VAL A 1 283 ? 9.574 -21.198 6.018 1.00 36.53 283 VAL A N 1
ATOM 2042 C CA . VAL A 1 283 ? 10.097 -22.306 6.833 1.00 36.53 283 VAL A CA 1
ATOM 2043 C C . VAL A 1 283 ? 10.087 -21.896 8.299 1.00 36.53 283 VAL A C 1
ATOM 2045 O O . VAL A 1 283 ? 10.450 -20.728 8.564 1.00 36.53 283 VAL A O 1
#

Mean predicted aligned error: 16.76 Å

pLDDT: mean 74.29, std 23.15, range [21.39, 98.44]

Foldseek 3Di:
DDDPPDDDLVVLLVVLVVLLVVLVVLVVVLVVVVVVLVVCVVPDDDDVNVVSVCCSVPPVSVVSNVVSLLSNQQSVQSNVRSVLVVVVVVPPDDDDDDDDDDDDDDDDDDDDDDDDDDDDDDDDDDDDDDDPQDPLLVQLLVLCVVFAQHAFDQPSHLARFQVRQVQVCCVRRQVDDDFDQNPQRAQCSVQVVVVPRRLVVFWDWAFVPNDADDQQKKWWFDPDRHTGIFGFNAADPFFTWTWGWQPDPVPDSPDNTGGIHTDTDGPPVDDRTGTITHTDDDD